Protein AF-0000000087570393 (afdb_homodimer)

Radius of gyration: 19.5 Å; Cα contacts (8 Å, |Δi|>4): 395; chains: 2; bounding box: 36×47×80 Å

Nearest PDB structures (foldseek):
  8e0h-assembly1_A  TM=8.206E-01  e=3.191E-13  Homo sapiens
  8dzt-assembly1_A  TM=8.476E-01  e=9.203E-13  Homo sapiens
  8e0b-assembly1_A  TM=8.562E-01  e=1.670E-12  Homo sapiens
  8dzt-assembly2_B  TM=8.066E-01  e=1.199E-12  Homo sapiens
  8e0h-assembly2_B  TM=8.378E-01  e=1.300E-11  Homo sapiens

Secondary structure (DSSP, 8-state):
--TTHHHHHHHHH-----SEEEEEEEEESS-GGGHHHHHHHHHHHHT-GGGTT--EEEEEE-TTSTTPPPHHHHHHHHT-SS---TTPPP-TTT-PPPEEEEE-BTTTTBSHHHHHHHHHTT--/--THHHHHHHHHH-----SEEEEEEEEESS-GGGHHHHHHHHHHHHT-GGGTT--EEEEEE-TTSTTPPPHHHHHHHHT-SS---TTPPP-TTT-PPPEEEEE-BTTTTBSHHHHHHHHHTT--

Sequence (248 aa):
FDLGGHETARRLWQDYFTTVDGVVYLVDAIDRGRFPEAKKELDALLTSDELTDVPFLVLGNKIDMPSAASEEELKYALGLLDTYGKDTKPDKNSGVRPIEVFMCSVVRRMGYKDGFLWLSQFLTFDLGGHETARRLWQDYFTTVDGVVYLVDAIDRGRFPEAKKELDALLTSDELTDVPFLVLGNKIDMPSAASEEELKYALGLLDTYGKDTKPDKNSGVRPIEVFMCSVVRRMGYKDGFLWLSQFLT

Structure (mmCIF, N/CA/C/O backbone):
data_AF-0000000087570393-model_v1
#
loop_
_entity.id
_entity.type
_entity.pdbx_description
1 polymer 'Uncharacterized protein'
#
loop_
_atom_site.group_PDB
_atom_site.id
_atom_site.type_symbol
_atom_site.label_atom_id
_atom_site.label_alt_id
_atom_site.label_comp_id
_atom_site.label_asym_id
_atom_site.label_entity_id
_atom_site.label_seq_id
_atom_site.pdbx_PDB_ins_code
_atom_site.Cartn_x
_atom_site.Cartn_y
_atom_site.Cartn_z
_atom_site.occupancy
_atom_site.B_iso_or_equiv
_atom_site.auth_seq_id
_atom_site.auth_comp_id
_atom_site.auth_asym_id
_atom_site.auth_atom_id
_atom_site.pdbx_PDB_model_num
ATOM 1 N N . PHE A 1 1 ? 7.258 -20.969 -45.469 1 32.59 1 PHE A N 1
ATOM 2 C CA . PHE A 1 1 ? 6.562 -21.203 -44.219 1 32.59 1 PHE A CA 1
ATOM 3 C C . PHE A 1 1 ? 6.777 -20.062 -43.25 1 32.59 1 PHE A C 1
ATOM 5 O O . PHE A 1 1 ? 7.898 -19.562 -43.094 1 32.59 1 PHE A O 1
ATOM 12 N N . ASP A 1 2 ? 5.719 -19.094 -43.156 1 31.61 2 ASP A N 1
ATOM 13 C CA . ASP A 1 2 ? 5.617 -17.797 -42.531 1 31.61 2 ASP A CA 1
ATOM 14 C C . ASP A 1 2 ? 5.801 -17.906 -41.031 1 31.61 2 ASP A C 1
ATOM 16 O O . ASP A 1 2 ? 4.902 -18.359 -40.312 1 31.61 2 ASP A O 1
ATOM 20 N N . LEU A 1 3 ? 7 -18.438 -40.531 1 37.59 3 LEU A N 1
ATOM 21 C CA . LEU A 1 3 ? 7.465 -18.578 -39.156 1 37.59 3 LEU A CA 1
ATOM 22 C C . LEU A 1 3 ? 7.328 -17.25 -38.406 1 37.59 3 LEU A C 1
ATOM 24 O O . LEU A 1 3 ? 7.895 -17.094 -37.312 1 37.59 3 LEU A O 1
ATOM 28 N N . GLY A 1 4 ? 7.051 -16.156 -39.094 1 39.28 4 GLY A N 1
ATOM 29 C CA . GLY A 1 4 ? 6.895 -14.859 -38.438 1 39.28 4 GLY A CA 1
ATOM 30 C C . GLY A 1 4 ? 5.863 -14.867 -37.344 1 39.28 4 GLY A C 1
ATOM 31 O O . GLY A 1 4 ? 5.637 -13.844 -36.688 1 39.28 4 GLY A O 1
ATOM 32 N N . GLY A 1 5 ? 4.816 -15.758 -37.406 1 40.28 5 GLY A N 1
ATOM 33 C CA . GLY A 1 5 ? 3.666 -15.734 -36.531 1 40.28 5 GLY A CA 1
ATOM 34 C C . GLY A 1 5 ? 4.039 -15.867 -35.062 1 40.28 5 GLY A C 1
ATOM 35 O O . GLY A 1 5 ? 3.256 -15.508 -34.188 1 40.28 5 GLY A O 1
ATOM 36 N N . HIS A 1 6 ? 4.965 -16.75 -34.75 1 44.81 6 HIS A N 1
ATOM 37 C CA . HIS A 1 6 ? 5.227 -17.172 -33.375 1 44.81 6 HIS A CA 1
ATOM 38 C C . HIS A 1 6 ? 5.773 -16 -32.562 1 44.81 6 HIS A C 1
ATOM 40 O O . HIS A 1 6 ? 5.457 -15.883 -31.359 1 44.81 6 HIS A O 1
ATOM 46 N N . GLU A 1 7 ? 6.715 -15.266 -33.125 1 42.53 7 GLU A N 1
ATOM 47 C CA . GLU A 1 7 ? 7.324 -14.203 -32.344 1 42.53 7 GLU A CA 1
ATOM 48 C C . GLU A 1 7 ? 6.277 -13.188 -31.891 1 42.53 7 GLU A C 1
ATOM 50 O O . GLU A 1 7 ? 6.441 -12.547 -30.844 1 42.53 7 GLU A O 1
ATOM 55 N N . THR A 1 8 ? 5.328 -12.922 -32.781 1 42.75 8 THR A N 1
ATOM 56 C CA . THR A 1 8 ? 4.312 -11.938 -32.406 1 42.75 8 THR A CA 1
ATOM 57 C C . THR A 1 8 ? 3.482 -12.43 -31.219 1 42.75 8 THR A C 1
ATOM 59 O O . THR A 1 8 ? 3.148 -11.648 -30.328 1 42.75 8 THR A O 1
ATOM 62 N N . ALA A 1 9 ? 3.029 -13.711 -31.234 1 44.19 9 ALA A N 1
ATOM 63 C CA . ALA A 1 9 ? 2.221 -14.266 -30.156 1 44.19 9 ALA A CA 1
ATOM 64 C C . ALA A 1 9 ? 2.977 -14.227 -28.828 1 44.19 9 ALA A C 1
ATOM 66 O O . ALA A 1 9 ? 2.371 -14.055 -27.766 1 44.19 9 ALA A O 1
ATOM 67 N N . ARG A 1 10 ? 4.211 -14.539 -28.891 1 42.19 10 ARG A N 1
ATOM 68 C CA . ARG A 1 10 ? 4.941 -14.469 -27.625 1 42.19 10 ARG A CA 1
ATOM 69 C C . ARG A 1 10 ? 4.906 -13.062 -27.047 1 42.19 10 ARG A C 1
ATOM 71 O O . ARG A 1 10 ? 4.949 -12.883 -25.828 1 42.19 10 ARG A O 1
ATOM 78 N N . ARG A 1 11 ? 5.07 -12.172 -27.938 1 40.28 11 ARG A N 1
ATOM 79 C CA . ARG A 1 11 ? 5.09 -10.781 -27.469 1 40.28 11 ARG A CA 1
ATOM 80 C C . ARG A 1 11 ? 3.764 -10.406 -26.828 1 40.28 11 ARG A C 1
ATOM 82 O O . ARG A 1 11 ? 3.715 -9.516 -25.969 1 40.28 11 ARG A O 1
ATOM 89 N N . LEU A 1 12 ? 2.678 -10.789 -27.406 1 42.16 12 LEU A N 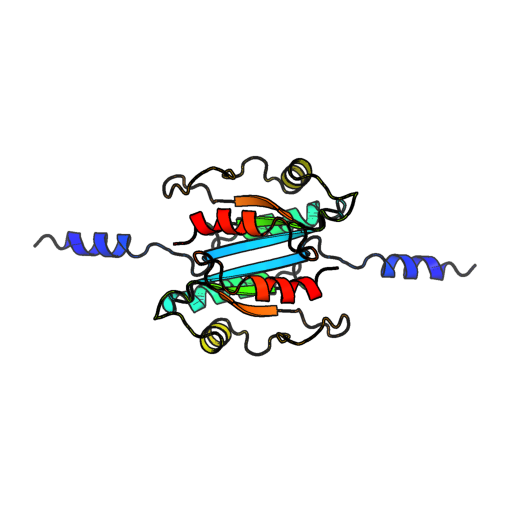1
ATOM 90 C CA . LEU A 1 12 ? 1.396 -10.484 -26.781 1 42.16 12 LEU A CA 1
ATOM 91 C C . LEU A 1 12 ? 1.388 -10.906 -25.312 1 42.16 12 LEU A C 1
ATOM 93 O O . LEU A 1 12 ? 0.8 -10.227 -24.469 1 42.16 12 LEU A O 1
ATOM 97 N N . TRP A 1 13 ? 1.649 -12.234 -25.094 1 39.56 13 TRP A N 1
ATOM 98 C CA . TRP A 1 13 ? 1.402 -12.75 -23.766 1 39.56 13 TRP A CA 1
ATOM 99 C C . TRP A 1 13 ? 2.236 -12 -22.719 1 39.56 13 TRP A C 1
ATOM 101 O O . TRP A 1 13 ? 2.172 -12.297 -21.531 1 39.56 13 TRP A O 1
ATOM 111 N N . GLN A 1 14 ? 3.408 -11.641 -23.172 1 41.97 14 GLN A N 1
ATOM 112 C CA . GLN A 1 14 ? 4.172 -11.109 -22.047 1 41.97 14 GLN A CA 1
ATOM 113 C C . GLN A 1 14 ? 3.426 -9.969 -21.359 1 41.97 14 GLN A C 1
ATOM 115 O O . GLN A 1 14 ? 3.734 -8.797 -21.594 1 41.97 14 GLN A O 1
ATOM 120 N N . ASP A 1 15 ? 2.232 -9.75 -21.641 1 46.81 15 ASP A N 1
ATOM 121 C CA . ASP A 1 15 ? 1.601 -8.773 -20.766 1 46.81 15 ASP A CA 1
ATOM 122 C C . ASP A 1 15 ? 2.295 -8.734 -19.406 1 46.81 15 ASP A C 1
ATOM 124 O O . ASP A 1 15 ? 2.352 -9.742 -18.703 1 46.81 15 ASP A O 1
ATOM 128 N N . TYR A 1 16 ? 3.385 -8.039 -19.438 1 48.41 16 TYR A N 1
ATOM 129 C CA . TYR A 1 16 ? 4.227 -7.633 -18.312 1 48.41 16 TYR A CA 1
ATOM 130 C C . TYR A 1 16 ? 3.385 -7.324 -17.078 1 48.41 16 TYR A C 1
ATOM 132 O O . TYR A 1 16 ? 2.945 -6.188 -16.891 1 48.41 16 TYR A O 1
ATOM 140 N N . PHE A 1 17 ? 2.385 -8.188 -16.844 1 53.56 17 PHE A N 1
ATOM 141 C CA . PHE A 1 17 ? 1.693 -7.973 -15.57 1 53.56 17 PHE A CA 1
ATOM 142 C C . PHE A 1 17 ? 2.662 -8.078 -14.398 1 53.56 17 PHE A C 1
ATOM 144 O O . PHE A 1 17 ? 3.516 -8.969 -14.375 1 53.56 17 PHE A O 1
ATOM 151 N N . THR A 1 18 ? 3.008 -6.836 -13.953 1 59.19 18 THR A N 1
ATOM 152 C CA . THR A 1 18 ? 3.803 -6.809 -12.727 1 59.19 18 THR A CA 1
ATOM 153 C C . THR A 1 18 ? 3.195 -7.723 -11.664 1 59.19 18 THR A C 1
ATOM 155 O O . THR A 1 18 ? 1.995 -8 -11.695 1 59.19 18 THR A O 1
ATOM 158 N N . THR A 1 19 ? 4.027 -8.531 -11.133 1 74.44 19 THR A N 1
ATOM 159 C CA . THR A 1 19 ? 3.629 -9.391 -10.023 1 74.44 19 THR A CA 1
ATOM 160 C C . THR A 1 19 ? 2.926 -8.578 -8.938 1 74.44 19 THR A C 1
ATOM 162 O O . THR A 1 19 ? 2.164 -9.133 -8.141 1 74.44 19 THR A O 1
ATOM 165 N N . VAL A 1 20 ? 3.084 -7.297 -9.008 1 87.44 20 VAL A N 1
ATOM 166 C CA . VAL A 1 20 ? 2.422 -6.398 -8.062 1 87.44 20 VAL A CA 1
ATOM 167 C C . VAL A 1 20 ? 1.196 -5.77 -8.727 1 87.44 20 VAL A C 1
ATOM 169 O O . VAL A 1 20 ? 1.316 -5.074 -9.734 1 87.44 20 VAL A O 1
ATOM 172 N N . ASP A 1 21 ? 0.081 -6.082 -8.219 1 90.69 21 ASP A N 1
ATOM 173 C CA . ASP A 1 21 ? -1.173 -5.59 -8.781 1 90.69 21 ASP A CA 1
ATOM 174 C C . ASP A 1 21 ? -1.389 -4.117 -8.438 1 90.69 21 ASP A C 1
ATOM 176 O O . ASP A 1 21 ? -2.053 -3.391 -9.18 1 90.69 21 ASP A O 1
ATOM 180 N N . GLY A 1 22 ? -0.868 -3.697 -7.34 1 94.31 22 GLY A N 1
ATOM 181 C CA . GLY A 1 22 ? -1.059 -2.33 -6.883 1 94.31 22 GLY A CA 1
ATOM 182 C C . GLY A 1 22 ? -0.321 -2.025 -5.594 1 94.31 22 GLY A C 1
ATOM 183 O O . GLY A 1 22 ? 0.079 -2.938 -4.867 1 94.31 22 GLY A O 1
ATOM 184 N N . VAL A 1 23 ? -0.103 -0.796 -5.355 1 95.75 23 VAL A N 1
ATOM 185 C CA . VAL A 1 23 ? 0.478 -0.315 -4.105 1 95.75 23 VAL A CA 1
ATOM 186 C C . VAL A 1 23 ? -0.455 0.708 -3.463 1 95.75 23 VAL A C 1
ATOM 188 O O . VAL A 1 23 ? -0.983 1.591 -4.145 1 95.75 23 VAL A O 1
ATOM 191 N N . VAL A 1 24 ? -0.709 0.506 -2.207 1 96.88 24 VAL A N 1
ATOM 192 C CA . VAL A 1 24 ? -1.47 1.478 -1.428 1 96.88 24 VAL A CA 1
ATOM 193 C C . VAL A 1 24 ? -0.548 2.174 -0.428 1 96.88 24 VAL A C 1
ATOM 195 O O . VAL A 1 24 ? 0.156 1.514 0.34 1 96.88 24 VAL A O 1
ATOM 198 N N . TYR A 1 25 ? -0.512 3.434 -0.49 1 96.56 25 TYR A N 1
ATOM 199 C CA . TYR A 1 25 ? 0.354 4.305 0.296 1 96.56 25 TYR A CA 1
ATOM 200 C C . TYR A 1 25 ? -0.456 5.117 1.299 1 96.56 25 TYR A C 1
ATOM 202 O O . TYR A 1 25 ? -1.256 5.973 0.913 1 96.56 25 TYR A O 1
ATOM 210 N N . LEU A 1 26 ? -0.299 4.832 2.58 1 96.44 26 LEU A N 1
ATOM 211 C CA . LEU A 1 26 ? -1.05 5.512 3.633 1 96.44 26 LEU A CA 1
ATOM 212 C C . LEU A 1 26 ? -0.254 6.68 4.203 1 96.44 26 LEU A C 1
ATOM 214 O O . LEU A 1 26 ? 0.84 6.488 4.734 1 96.44 26 LEU A O 1
ATOM 218 N N . VAL A 1 27 ? -0.787 7.871 4.129 1 96.38 27 VAL A N 1
ATOM 219 C CA . VAL A 1 27 ? -0.095 9.078 4.574 1 96.38 27 VAL A CA 1
ATOM 220 C C . VAL A 1 27 ? -0.863 9.719 5.727 1 96.38 27 VAL A C 1
ATOM 222 O O . VAL A 1 27 ? -2.086 9.859 5.664 1 96.38 27 VAL A O 1
ATOM 225 N N . ASP A 1 28 ? -0.125 10.109 6.734 1 94.38 28 ASP A N 1
ATOM 226 C CA . ASP A 1 28 ? -0.702 10.867 7.84 1 94.38 28 ASP A CA 1
ATOM 227 C C . ASP A 1 28 ? -1.084 12.281 7.398 1 94.38 28 ASP A C 1
ATOM 229 O O . ASP A 1 28 ? -0.213 13.117 7.164 1 94.38 28 ASP A O 1
ATOM 233 N N . ALA A 1 29 ? -2.414 12.562 7.355 1 96.31 29 ALA A N 1
ATOM 234 C CA . ALA A 1 29 ? -2.91 13.828 6.82 1 96.31 29 ALA A CA 1
ATOM 235 C C . ALA A 1 29 ? -2.812 14.938 7.859 1 96.31 29 ALA A C 1
ATOM 237 O O . ALA A 1 29 ? -3.078 16.109 7.559 1 96.31 29 ALA A O 1
ATOM 238 N N . ILE A 1 30 ? -2.396 14.664 9.039 1 94.56 30 ILE A N 1
ATOM 239 C CA . ILE A 1 30 ? -2.34 15.656 10.109 1 94.56 30 ILE A CA 1
ATOM 240 C C . ILE A 1 30 ? -0.934 16.25 10.188 1 94.56 30 ILE A C 1
ATOM 242 O O . ILE A 1 30 ? -0.763 17.406 10.57 1 94.56 30 ILE A O 1
ATOM 246 N N . ASP A 1 31 ? 0.077 15.5 9.789 1 92.19 31 ASP A N 1
ATOM 247 C CA . ASP A 1 31 ? 1.466 15.898 9.984 1 92.19 31 ASP A CA 1
ATOM 248 C C . ASP A 1 31 ? 2.014 16.609 8.742 1 92.19 31 ASP A C 1
ATOM 250 O O . ASP A 1 31 ? 2.895 16.078 8.062 1 92.19 31 ASP A O 1
ATOM 254 N N . ARG A 1 32 ? 1.604 17.844 8.57 1 94.25 32 ARG A N 1
ATOM 255 C CA . ARG A 1 32 ? 2.012 18.625 7.41 1 94.25 32 ARG A CA 1
ATOM 256 C C . ARG A 1 32 ? 3.529 18.781 7.359 1 94.25 32 ARG A C 1
ATOM 258 O O . ARG A 1 32 ? 4.113 18.859 6.277 1 94.25 32 ARG A O 1
ATOM 265 N N . GLY A 1 33 ? 4.102 18.797 8.461 1 92.81 33 GLY A N 1
ATOM 266 C CA . GLY A 1 33 ? 5.543 18.969 8.531 1 92.81 33 GLY A CA 1
ATOM 267 C C . GLY A 1 33 ? 6.312 17.828 7.891 1 92.81 33 GLY A C 1
ATOM 268 O O . GLY A 1 33 ? 7.477 17.984 7.523 1 92.81 33 GLY A O 1
ATOM 269 N N . ARG A 1 34 ? 5.637 16.734 7.656 1 90.81 34 ARG A N 1
ATOM 270 C CA . ARG A 1 34 ? 6.316 15.562 7.129 1 90.81 34 ARG A CA 1
ATOM 271 C C . ARG A 1 34 ? 5.871 15.258 5.703 1 90.81 34 ARG A C 1
ATOM 273 O O . ARG A 1 34 ? 6.34 14.297 5.09 1 90.81 34 ARG A O 1
ATOM 280 N N . PHE A 1 35 ? 5.074 16.078 5.121 1 94.75 35 PHE A N 1
ATOM 281 C CA . PHE A 1 35 ? 4.613 15.859 3.752 1 94.75 35 PHE A CA 1
ATOM 282 C C . PHE A 1 35 ? 5.789 15.828 2.783 1 94.75 35 PHE A C 1
ATOM 284 O O . PHE A 1 35 ? 5.828 15 1.872 1 94.75 35 PHE A O 1
ATOM 291 N N . PRO A 1 36 ? 6.793 16.656 3.004 1 94.19 36 PRO A N 1
ATOM 292 C CA . PRO A 1 36 ? 7.938 16.594 2.09 1 94.19 36 PRO A CA 1
ATOM 293 C C . PRO A 1 36 ? 8.648 15.242 2.127 1 94.19 36 PRO A C 1
ATOM 295 O O . PRO A 1 36 ? 9.07 14.734 1.085 1 94.19 36 PRO A O 1
ATOM 298 N N . GLU A 1 37 ? 8.742 14.68 3.287 1 90.12 37 GLU A N 1
ATOM 299 C CA . GLU A 1 37 ? 9.344 13.359 3.412 1 90.12 37 GLU A CA 1
ATOM 300 C C . GLU A 1 37 ? 8.484 12.289 2.734 1 90.12 37 GLU A C 1
ATOM 302 O O . GLU A 1 37 ? 9.008 11.414 2.037 1 90.12 37 GLU A O 1
ATOM 307 N N . ALA A 1 38 ? 7.207 12.367 3.002 1 92.94 38 ALA A N 1
ATOM 308 C CA . ALA A 1 38 ? 6.285 11.438 2.357 1 92.94 38 ALA A CA 1
ATOM 309 C C . ALA A 1 38 ? 6.383 11.531 0.837 1 92.94 38 ALA A C 1
ATOM 311 O O . ALA A 1 38 ? 6.391 10.508 0.144 1 92.94 38 ALA A O 1
ATOM 312 N N . LYS A 1 39 ? 6.473 12.695 0.346 1 95 39 LYS A N 1
ATOM 313 C CA . LYS A 1 39 ? 6.602 12.914 -1.092 1 95 39 LYS A CA 1
ATOM 314 C C . LYS A 1 39 ? 7.887 12.297 -1.631 1 95 39 LYS A C 1
ATOM 316 O O . LYS A 1 39 ? 7.883 11.664 -2.688 1 95 39 LYS A O 1
ATOM 321 N N . LYS A 1 40 ? 8.922 12.57 -0.948 1 91.56 40 LYS A N 1
ATOM 322 C CA . LYS A 1 40 ? 10.211 12.023 -1.363 1 91.56 40 LYS A CA 1
ATOM 323 C C . LYS A 1 40 ? 10.148 10.508 -1.486 1 91.56 40 LYS A C 1
ATOM 325 O O . LYS A 1 40 ? 10.617 9.938 -2.477 1 91.56 40 LYS A O 1
ATOM 330 N N . GLU A 1 41 ? 9.523 9.898 -0.53 1 88.62 41 GLU A N 1
ATOM 331 C CA . GLU A 1 41 ? 9.398 8.445 -0.534 1 88.62 41 GLU A CA 1
ATOM 332 C C . GLU A 1 41 ? 8.492 7.969 -1.664 1 88.62 41 GLU A C 1
ATOM 334 O O . GLU A 1 41 ? 8.797 6.984 -2.34 1 88.62 41 GLU A O 1
ATOM 339 N N . LEU A 1 42 ? 7.449 8.633 -1.781 1 92.81 42 LEU A N 1
ATOM 340 C CA . LEU A 1 42 ? 6.527 8.297 -2.861 1 92.81 42 LEU A CA 1
ATOM 341 C C . LEU A 1 42 ? 7.203 8.453 -4.219 1 92.81 42 LEU A C 1
ATOM 343 O O . LEU A 1 42 ? 7.082 7.574 -5.078 1 92.81 42 LEU A O 1
ATOM 347 N N . ASP A 1 43 ? 7.973 9.516 -4.402 1 92.5 43 ASP A N 1
ATOM 348 C CA . ASP A 1 43 ? 8.703 9.742 -5.645 1 92.5 43 ASP A CA 1
ATOM 349 C C . ASP A 1 43 ? 9.664 8.594 -5.934 1 92.5 43 ASP A C 1
ATOM 351 O O . ASP A 1 43 ? 9.812 8.164 -7.082 1 92.5 43 ASP A O 1
ATOM 355 N N . ALA A 1 44 ? 10.258 8.172 -4.898 1 87.88 44 ALA A N 1
ATOM 356 C CA . ALA A 1 44 ? 11.188 7.062 -5.062 1 87.88 44 ALA A CA 1
ATOM 357 C C . ALA A 1 44 ? 10.469 5.809 -5.547 1 87.88 44 ALA A C 1
ATOM 359 O O . ALA A 1 44 ? 10.977 5.082 -6.406 1 87.88 44 ALA A O 1
ATOM 360 N N . LEU A 1 45 ? 9.266 5.598 -5.047 1 88.62 45 LEU A N 1
ATOM 361 C CA . LEU A 1 45 ? 8.477 4.441 -5.457 1 88.62 45 LEU A CA 1
ATOM 362 C C . LEU A 1 45 ? 7.984 4.594 -6.891 1 88.62 45 LEU A C 1
ATOM 364 O O . LEU A 1 45 ? 8.023 3.641 -7.672 1 88.62 45 LEU A O 1
ATOM 368 N N . LEU A 1 46 ? 7.625 5.734 -7.238 1 89.38 46 LEU A N 1
ATOM 369 C CA . 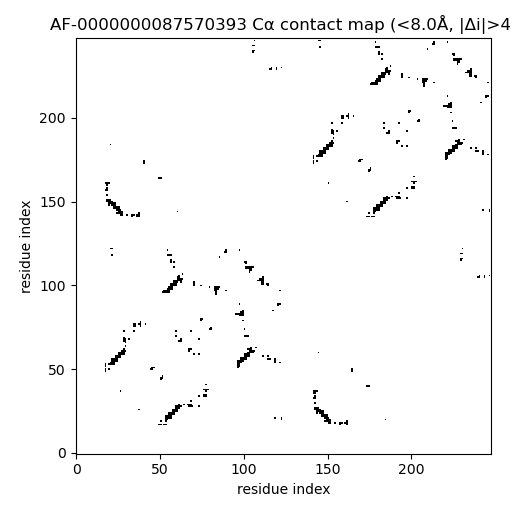LEU A 1 46 ? 7.035 6 -8.547 1 89.38 46 LEU A CA 1
ATOM 370 C C . LEU A 1 46 ? 8.102 5.965 -9.641 1 89.38 46 LEU A C 1
ATOM 372 O O . LEU A 1 46 ? 7.781 5.766 -10.812 1 89.38 46 LEU A O 1
ATOM 376 N N . THR A 1 47 ? 9.273 6.152 -9.289 1 88.5 47 THR A N 1
ATOM 377 C CA . THR A 1 47 ? 10.344 6.18 -10.281 1 88.5 47 THR A CA 1
ATOM 378 C C . THR A 1 47 ? 11.023 4.816 -10.391 1 88.5 47 THR A C 1
ATOM 380 O O . THR A 1 47 ? 11.922 4.625 -11.211 1 88.5 47 THR A O 1
ATOM 383 N N . SER A 1 48 ? 10.586 3.951 -9.562 1 83.12 48 SER A N 1
ATOM 384 C CA . SER A 1 48 ? 11.133 2.602 -9.633 1 83.12 48 SER A CA 1
ATOM 385 C C . SER A 1 48 ? 10.734 1.906 -10.93 1 83.12 48 SER A C 1
ATOM 387 O O . SER A 1 48 ? 9.547 1.846 -11.266 1 83.12 48 SER A O 1
ATOM 389 N N . ASP A 1 49 ? 11.68 1.271 -11.641 1 79.75 49 ASP A N 1
ATOM 390 C CA . ASP A 1 49 ? 11.422 0.524 -12.867 1 79.75 49 ASP A CA 1
ATOM 391 C C . ASP A 1 49 ? 10.547 -0.699 -12.594 1 79.75 49 ASP A C 1
ATOM 393 O O . ASP A 1 49 ? 9.727 -1.076 -13.43 1 79.75 49 ASP A O 1
ATOM 397 N N . GLU A 1 50 ? 10.672 -1.183 -11.438 1 78.62 50 GLU A N 1
ATOM 398 C CA . GLU A 1 50 ? 9.977 -2.416 -11.078 1 78.62 50 GLU A CA 1
ATOM 399 C C . GLU A 1 50 ? 8.484 -2.172 -10.875 1 78.62 50 GLU A C 1
ATOM 401 O O . GLU A 1 50 ? 7.68 -3.098 -10.984 1 78.62 50 GLU A O 1
ATOM 406 N N . LEU A 1 51 ? 8.164 -0.806 -10.711 1 85.44 51 LEU A N 1
ATOM 407 C CA . LEU A 1 51 ? 6.77 -0.49 -10.414 1 85.44 51 LEU A CA 1
ATOM 408 C C . LEU A 1 51 ? 6.168 0.388 -11.508 1 85.44 51 LEU A C 1
ATOM 410 O O . LEU A 1 51 ? 5.117 1.001 -11.312 1 85.44 51 LEU A O 1
ATOM 414 N N . THR A 1 52 ? 6.754 0.586 -12.602 1 81.31 52 THR A N 1
ATOM 415 C CA . THR A 1 52 ? 6.449 1.557 -13.648 1 81.31 52 THR A CA 1
ATOM 416 C C . THR A 1 52 ? 4.98 1.472 -14.047 1 81.31 52 THR A C 1
ATOM 418 O O . THR A 1 52 ? 4.312 2.496 -14.211 1 81.31 52 THR A O 1
AT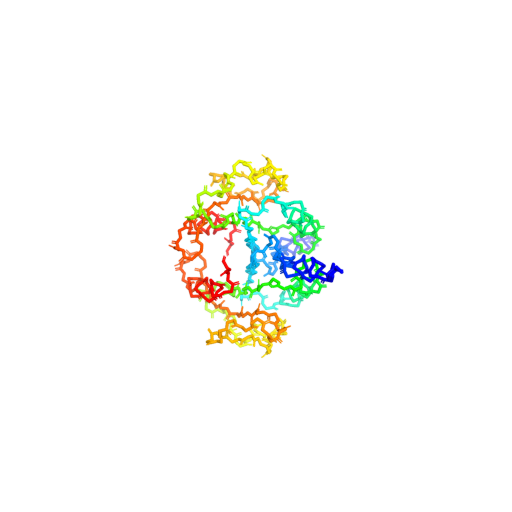OM 421 N N . ASP A 1 53 ? 4.336 0.328 -14.078 1 82.19 53 ASP A N 1
ATOM 422 C CA . ASP A 1 53 ? 2.959 0.234 -14.562 1 82.19 53 ASP A CA 1
ATOM 423 C C . ASP A 1 53 ? 2.018 -0.23 -13.453 1 82.19 53 ASP A C 1
ATOM 425 O O . ASP A 1 53 ? 0.843 -0.505 -13.703 1 82.19 53 ASP A O 1
ATOM 429 N N . VAL A 1 54 ? 2.475 -0.129 -12.336 1 89.62 54 VAL A N 1
ATOM 430 C CA . VAL A 1 54 ? 1.678 -0.565 -11.195 1 89.62 54 VAL A CA 1
ATOM 431 C C . VAL A 1 54 ? 0.827 0.595 -10.68 1 89.62 54 VAL A C 1
ATOM 433 O O . VAL A 1 54 ? 1.337 1.693 -10.453 1 89.62 54 VAL A O 1
ATOM 436 N N . PRO A 1 55 ? -0.469 0.431 -10.609 1 93.38 55 PRO A N 1
ATOM 437 C CA . PRO A 1 55 ? -1.311 1.5 -10.062 1 93.38 55 PRO A CA 1
ATOM 438 C C . PRO A 1 55 ? -1.002 1.805 -8.602 1 93.38 55 PRO A C 1
ATOM 440 O O . PRO A 1 55 ? -0.664 0.898 -7.832 1 93.38 55 PRO A O 1
ATOM 443 N N . PHE A 1 56 ? -1.163 3.078 -8.234 1 96 56 PHE A N 1
ATOM 444 C CA . PHE A 1 56 ? -0.964 3.543 -6.863 1 96 56 PHE A CA 1
ATOM 445 C C . PHE A 1 56 ? -2.244 4.156 -6.305 1 96 56 PHE A C 1
ATOM 447 O O . PHE A 1 56 ? -2.893 4.965 -6.973 1 96 56 PHE A O 1
ATOM 454 N N . LEU A 1 57 ? -2.6 3.703 -5.188 1 97.12 57 LEU A N 1
ATOM 455 C CA . LEU A 1 57 ? -3.629 4.348 -4.379 1 97.12 57 LEU A CA 1
ATOM 456 C C . LEU A 1 57 ? -3.018 5.031 -3.16 1 97.12 57 LEU A C 1
ATOM 458 O O . LEU A 1 57 ? -2.346 4.383 -2.355 1 97.12 57 LEU A O 1
ATOM 462 N N . VAL A 1 58 ? -3.209 6.309 -3.061 1 97.88 58 VAL A N 1
ATOM 463 C CA . VAL A 1 58 ? -2.771 7.051 -1.881 1 97.88 58 VAL A CA 1
ATOM 464 C C . VAL A 1 58 ? -3.963 7.301 -0.957 1 97.88 58 VAL A C 1
ATOM 466 O O . VAL A 1 58 ? -4.992 7.824 -1.388 1 97.88 58 VAL A O 1
ATOM 469 N N . LEU A 1 59 ? -3.826 6.859 0.231 1 97.56 59 LEU A N 1
ATOM 470 C CA . LEU A 1 59 ? -4.848 7.102 1.246 1 97.56 59 LEU A CA 1
ATOM 471 C C . LEU A 1 59 ? -4.383 8.164 2.238 1 97.56 59 LEU A C 1
ATOM 473 O O . LEU A 1 59 ? -3.428 7.945 2.986 1 97.56 59 LEU A O 1
ATOM 477 N N . GLY A 1 60 ? -4.961 9.352 2.178 1 97.81 60 GLY A N 1
ATOM 478 C CA . GLY A 1 60 ? -4.793 10.312 3.254 1 97.81 60 GLY A CA 1
ATOM 479 C C . GLY A 1 60 ? -5.539 9.93 4.52 1 97.81 60 GLY A C 1
ATOM 480 O O . GLY A 1 60 ? -6.762 10.07 4.59 1 97.81 60 GLY A O 1
ATOM 481 N N . ASN A 1 61 ? -4.84 9.57 5.512 1 96.56 61 ASN A N 1
ATOM 482 C CA . ASN A 1 61 ? -5.402 8.938 6.699 1 96.56 61 ASN A CA 1
ATOM 483 C C . ASN A 1 61 ? -5.617 9.938 7.824 1 96.56 61 ASN A C 1
ATOM 485 O O . ASN A 1 61 ? -5.066 11.039 7.793 1 96.56 61 ASN A O 1
ATOM 489 N N . LYS A 1 62 ? -6.539 9.648 8.781 1 96.19 62 LYS A N 1
ATOM 490 C CA . LYS A 1 62 ? -6.801 10.344 10.039 1 96.19 62 LYS A CA 1
ATOM 491 C C . LYS A 1 62 ? -7.754 11.516 9.82 1 96.19 62 LYS A C 1
ATOM 493 O O . LYS A 1 62 ? -7.633 12.555 10.484 1 96.19 62 LYS A O 1
ATOM 498 N N . ILE A 1 63 ? -8.68 11.344 8.859 1 96.62 63 ILE A N 1
ATOM 499 C CA . ILE A 1 63 ? -9.648 12.398 8.609 1 96.62 63 ILE A CA 1
ATOM 500 C C . ILE A 1 63 ? -10.617 12.508 9.789 1 96.62 63 ILE A C 1
ATOM 502 O O . ILE A 1 63 ? -11.422 13.438 9.852 1 96.62 63 ILE A O 1
ATOM 506 N N . ASP A 1 64 ? -10.617 11.57 10.664 1 95.75 64 ASP A N 1
ATOM 507 C CA . ASP A 1 64 ? -11.422 11.648 11.883 1 95.75 64 ASP A CA 1
ATOM 508 C C . ASP A 1 64 ? -10.891 12.719 12.828 1 95.75 64 ASP A C 1
ATOM 510 O O . ASP A 1 64 ? -11.562 13.109 13.781 1 95.75 64 ASP A O 1
ATOM 514 N N . MET A 1 65 ? -9.664 13.234 12.523 1 94.69 65 MET A N 1
ATOM 515 C CA . MET A 1 65 ? -9.047 14.305 13.305 1 94.69 65 MET A CA 1
ATOM 516 C C . MET A 1 65 ? -9.32 15.664 12.688 1 94.69 65 MET A C 1
ATOM 518 O O . MET A 1 65 ? -9.258 15.82 11.461 1 94.69 65 MET A O 1
ATOM 522 N N . PRO A 1 66 ? -9.656 16.719 13.406 1 94.56 66 PRO A N 1
ATOM 523 C CA . PRO A 1 66 ? -10.109 18.016 12.906 1 94.56 66 PRO A CA 1
ATOM 524 C C . PRO A 1 66 ? -9.047 18.719 12.062 1 94.56 66 PRO A C 1
ATOM 526 O O . PRO A 1 66 ? -9.383 19.453 11.133 1 94.56 66 PRO A O 1
ATOM 529 N N . SER A 1 67 ? -7.766 18.5 12.258 1 96.06 67 SER A N 1
ATOM 530 C CA . SER A 1 67 ? -6.742 19.281 11.57 1 96.06 67 SER A CA 1
ATOM 531 C C . SER A 1 67 ? -6.195 18.531 10.359 1 96.06 67 SER A C 1
ATOM 533 O O . SER A 1 67 ? -5.188 18.922 9.773 1 96.06 67 SER A O 1
ATOM 535 N N . ALA A 1 68 ? -6.934 17.547 9.977 1 96.94 68 ALA A N 1
ATOM 536 C CA . ALA A 1 68 ? -6.461 16.781 8.836 1 96.94 68 ALA A CA 1
ATOM 537 C C . ALA A 1 68 ? -6.461 17.609 7.566 1 96.94 68 ALA A C 1
ATOM 539 O O . ALA A 1 68 ? -7.387 18.391 7.324 1 96.94 68 ALA A O 1
ATOM 540 N N . ALA A 1 69 ? -5.398 17.5 6.766 1 97.69 69 ALA A N 1
ATOM 541 C CA . ALA A 1 69 ? -5.324 18.156 5.465 1 97.69 69 ALA A CA 1
ATOM 542 C C . ALA A 1 69 ? -6.465 17.719 4.555 1 97.69 69 ALA A C 1
ATOM 544 O O . ALA A 1 69 ? -6.945 16.578 4.656 1 97.69 69 ALA A O 1
ATOM 545 N N . SER A 1 70 ? -6.914 18.641 3.74 1 97.56 70 SER A N 1
ATOM 546 C CA . SER A 1 70 ? -7.863 18.281 2.689 1 97.56 70 SER A CA 1
ATOM 547 C C . SER A 1 70 ? -7.195 17.438 1.606 1 97.56 70 SER A C 1
ATOM 549 O O . SER A 1 70 ? -5.965 17.359 1.544 1 97.56 70 SER A O 1
ATOM 551 N N . GLU A 1 71 ? -8.039 16.797 0.854 1 97.56 71 GLU A N 1
ATOM 552 C CA . GLU A 1 71 ? -7.535 16.031 -0.289 1 97.56 71 GLU A CA 1
ATOM 553 C C . GLU A 1 71 ? -6.691 16.922 -1.201 1 97.56 71 GLU A C 1
ATOM 555 O O . GLU A 1 71 ? -5.605 16.531 -1.632 1 97.56 71 GLU A O 1
ATOM 560 N N . GLU A 1 72 ? -7.184 18.125 -1.519 1 97.19 72 GLU A N 1
ATOM 561 C CA . GLU A 1 72 ? -6.477 19.047 -2.395 1 97.19 72 GLU A CA 1
ATOM 562 C C . GLU A 1 72 ? -5.121 19.438 -1.812 1 97.19 72 GLU A C 1
ATOM 564 O O . GLU A 1 72 ? -4.117 19.453 -2.525 1 97.19 72 GLU A O 1
ATOM 569 N N . GLU A 1 73 ? -5.105 19.734 -0.554 1 97.75 73 GLU A N 1
ATOM 570 C CA . GLU A 1 73 ? -3.861 20.094 0.125 1 97.75 73 GLU A CA 1
ATOM 571 C C . GLU A 1 73 ? -2.857 18.953 0.071 1 97.75 73 GLU A C 1
ATOM 573 O O . GLU A 1 73 ? -1.676 19.172 -0.21 1 97.75 73 GLU A O 1
ATOM 578 N N . LEU A 1 74 ? -3.311 17.75 0.361 1 97.56 74 LEU A N 1
ATOM 579 C CA . LEU A 1 74 ? -2.434 16.578 0.35 1 97.56 74 LEU A CA 1
ATOM 580 C C . LEU A 1 74 ? -1.903 16.312 -1.055 1 97.56 74 LEU A C 1
ATOM 582 O O . LEU A 1 74 ? -0.714 16.047 -1.232 1 97.56 74 LEU A O 1
ATOM 586 N N . LYS A 1 75 ? -2.764 16.422 -2.096 1 97.62 75 LYS A N 1
ATOM 587 C CA . LYS A 1 75 ? -2.342 16.25 -3.482 1 97.62 75 LYS A CA 1
ATOM 588 C C . LYS A 1 75 ? -1.238 17.234 -3.848 1 97.62 75 LYS A C 1
ATOM 590 O O . LYS A 1 75 ? -0.242 16.859 -4.469 1 97.62 75 LYS A O 1
ATOM 595 N N . TYR A 1 76 ? -1.411 18.422 -3.451 1 97.56 76 TYR A N 1
ATOM 596 C CA . TYR A 1 76 ? -0.414 19.438 -3.721 1 97.56 76 TYR A CA 1
ATOM 597 C C . TYR A 1 76 ? 0.906 19.125 -3.029 1 97.56 76 TYR A C 1
ATOM 599 O O . TYR A 1 76 ? 1.969 19.172 -3.652 1 97.56 76 TYR A O 1
ATOM 607 N N . ALA A 1 77 ? 0.809 18.781 -1.756 1 96.88 77 ALA A N 1
ATOM 608 C CA . ALA A 1 77 ? 2 18.5 -0.955 1 96.88 77 ALA A CA 1
ATOM 609 C C . ALA A 1 77 ? 2.785 17.328 -1.521 1 96.88 77 ALA A C 1
ATOM 611 O O . ALA A 1 77 ? 4.016 17.297 -1.45 1 96.88 77 ALA A O 1
ATOM 612 N N . LEU A 1 78 ? 2.062 16.375 -2.117 1 96.56 78 LEU A N 1
ATOM 613 C CA . LEU A 1 78 ? 2.711 15.164 -2.613 1 96.56 78 LEU A CA 1
ATOM 614 C C . LEU A 1 78 ? 3.059 15.305 -4.09 1 96.56 78 LEU A C 1
ATOM 616 O O . LEU A 1 78 ? 3.646 14.391 -4.684 1 96.56 78 LEU A O 1
ATOM 620 N N . GLY A 1 79 ? 2.633 16.422 -4.727 1 96 79 GLY A N 1
ATOM 621 C CA . GLY A 1 79 ? 2.912 16.641 -6.141 1 96 79 GLY A CA 1
ATOM 622 C C . GLY A 1 79 ? 2.012 15.82 -7.051 1 96 79 GLY A C 1
ATOM 623 O O . GLY A 1 79 ? 2.422 15.43 -8.141 1 96 79 GLY A O 1
ATOM 624 N N . LEU A 1 80 ? 0.808 15.508 -6.594 1 95.75 80 LEU A N 1
ATOM 625 C CA . LEU A 1 80 ? -0.131 14.672 -7.336 1 95.75 80 LEU A CA 1
ATOM 626 C C . LEU A 1 80 ? -1.259 15.516 -7.922 1 95.75 80 LEU A C 1
ATOM 628 O O . LEU A 1 80 ? -2.436 15.172 -7.781 1 95.75 80 LEU A O 1
ATOM 632 N N . LEU A 1 81 ? -0.919 16.531 -8.594 1 89.75 81 LEU A N 1
ATOM 633 C CA . LEU A 1 81 ? -1.908 17.453 -9.141 1 89.75 81 LEU A CA 1
ATOM 634 C C . LEU A 1 81 ? -2.504 16.906 -10.438 1 89.75 81 LEU A C 1
ATOM 636 O O . LEU A 1 81 ? -3.648 17.219 -10.773 1 89.75 81 LEU A O 1
ATOM 640 N N . ASP A 1 82 ? -1.814 16.016 -11.133 1 88.62 82 ASP A N 1
ATOM 641 C CA . ASP A 1 82 ? -2.273 15.43 -12.383 1 88.62 82 ASP A CA 1
ATOM 642 C C . ASP A 1 82 ? -2.449 13.922 -12.25 1 88.62 82 ASP A C 1
ATOM 644 O O . ASP A 1 82 ? -1.768 13.148 -12.93 1 88.62 82 ASP A O 1
ATOM 648 N N . THR A 1 83 ? -3.455 13.547 -11.445 1 89.75 83 THR A N 1
ATOM 649 C CA . THR A 1 83 ? -3.705 12.133 -11.211 1 89.75 83 THR A CA 1
ATOM 650 C C . THR A 1 83 ? -4.641 11.562 -12.273 1 89.75 83 THR A C 1
ATOM 652 O O . THR A 1 83 ? -5.109 12.289 -13.148 1 89.75 83 THR A O 1
ATOM 655 N N . TYR A 1 84 ? -4.887 10.336 -12.328 1 86.5 84 TYR A N 1
ATOM 656 C CA . TYR A 1 84 ? -5.668 9.602 -13.32 1 86.5 84 TYR A CA 1
ATOM 657 C C . TYR A 1 84 ? -7.129 10.039 -13.297 1 86.5 84 TYR A C 1
ATOM 659 O O . TYR A 1 84 ? -7.762 10.156 -14.344 1 86.5 84 TYR A O 1
ATOM 667 N N . GLY A 1 85 ? -7.617 10.32 -12.133 1 88.31 85 GLY A N 1
ATOM 668 C CA . GLY A 1 85 ? -9.023 10.641 -11.945 1 88.31 85 GLY A CA 1
ATOM 669 C C . GLY A 1 85 ? -9.805 9.531 -11.266 1 88.31 85 GLY A C 1
ATOM 670 O O . GLY A 1 85 ? -9.609 8.352 -11.57 1 88.31 85 GLY A O 1
ATOM 671 N N . LYS A 1 86 ? -10.664 9.93 -10.492 1 91.25 86 LYS A N 1
ATOM 672 C CA . LYS A 1 86 ? -11.438 8.984 -9.695 1 91.25 86 LYS A CA 1
ATOM 673 C C . LYS A 1 86 ? -12.523 8.32 -10.539 1 91.25 86 LYS A C 1
ATOM 675 O O . LYS A 1 86 ? -12.922 7.188 -10.266 1 91.25 86 LYS A O 1
ATOM 680 N N . ASP A 1 87 ? -12.828 9.039 -11.57 1 87.06 87 ASP A N 1
ATOM 681 C CA . ASP A 1 87 ? -13.945 8.555 -12.383 1 87.06 87 ASP A CA 1
ATOM 682 C C . ASP A 1 87 ? -13.453 8.031 -13.727 1 87.06 87 ASP A C 1
ATOM 684 O O . ASP A 1 87 ? -14.258 7.641 -14.578 1 87.06 87 ASP A O 1
ATOM 688 N N . THR A 1 88 ? -12.094 8.031 -13.828 1 81.19 88 THR A N 1
ATOM 689 C CA . THR A 1 88 ? -11.539 7.617 -15.109 1 81.19 88 THR A CA 1
ATOM 690 C C . THR A 1 88 ? -11.336 6.105 -15.148 1 81.19 88 THR A C 1
ATOM 692 O O . THR A 1 88 ? -10.82 5.52 -14.195 1 81.19 88 THR A O 1
ATOM 695 N N . LYS A 1 89 ? -11.758 5.512 -16.219 1 77.88 89 LYS A N 1
ATOM 696 C CA . LYS A 1 89 ? -11.57 4.074 -16.406 1 77.88 89 LYS A CA 1
ATOM 697 C C . LYS A 1 89 ? -10.195 3.77 -16.984 1 77.88 89 LYS A C 1
ATOM 699 O O . LYS A 1 89 ? -9.609 4.605 -17.688 1 77.88 89 LYS A O 1
ATOM 704 N N . PRO A 1 90 ? -9.711 2.547 -16.562 1 75.19 90 PRO A N 1
ATOM 705 C CA . PRO A 1 90 ? -8.406 2.164 -17.109 1 75.19 90 PRO A CA 1
ATOM 706 C C . PRO A 1 90 ? -8.367 2.229 -18.641 1 75.19 90 PRO A C 1
ATOM 708 O O . PRO A 1 90 ? -9.359 1.888 -19.297 1 75.19 90 PRO A O 1
ATOM 711 N N . ASP A 1 91 ? -7.391 2.939 -19.047 1 71.19 91 ASP A N 1
ATOM 712 C CA . ASP A 1 91 ? -7.074 2.918 -20.484 1 71.19 91 ASP A CA 1
ATOM 713 C C . ASP A 1 91 ? -5.676 2.346 -20.719 1 71.19 91 ASP A C 1
ATOM 715 O O . ASP A 1 91 ? -4.676 2.977 -20.375 1 71.19 91 ASP A O 1
ATOM 719 N N . LYS A 1 92 ? -5.734 1.169 -21.047 1 64.81 92 LYS A N 1
ATOM 720 C CA . LYS A 1 92 ? -4.477 0.452 -21.25 1 64.81 92 LYS A CA 1
ATOM 721 C C . LYS A 1 92 ? -3.549 1.214 -22.188 1 64.81 92 LYS A C 1
ATOM 723 O O . LYS A 1 92 ? -2.324 1.094 -22.094 1 64.81 92 LYS A O 1
ATOM 728 N N . ASN A 1 93 ? -4.199 2.059 -22.906 1 66.88 93 ASN A N 1
ATOM 729 C CA . ASN A 1 93 ? -3.418 2.744 -23.938 1 66.88 93 ASN A CA 1
ATOM 730 C C . ASN A 1 93 ? -2.945 4.113 -23.453 1 66.88 93 ASN A C 1
ATOM 732 O O . ASN A 1 93 ? -2.219 4.809 -24.172 1 66.88 93 ASN A O 1
ATOM 736 N N . SER A 1 94 ? -3.262 4.531 -22.375 1 64.69 94 SER A N 1
ATOM 737 C CA . SER A 1 94 ? -2.945 5.891 -21.953 1 64.69 94 SER A CA 1
ATOM 738 C C . SER A 1 94 ? -1.482 6.012 -21.531 1 64.69 94 SER A C 1
ATOM 740 O O . SER A 1 94 ? -0.885 7.086 -21.656 1 64.69 94 SER A O 1
ATOM 742 N N . GLY A 1 95 ? -0.854 4.977 -21.297 1 74.44 95 GLY A N 1
ATOM 743 C CA . GLY A 1 95 ? 0.52 5.02 -20.812 1 74.44 95 GLY A CA 1
ATOM 744 C C . GLY A 1 95 ? 0.671 5.738 -19.484 1 74.44 95 GLY A C 1
ATOM 745 O O . GLY A 1 95 ? 1.786 5.914 -19 1 74.44 95 GLY A O 1
ATOM 746 N N . VAL A 1 96 ? -0.374 6.348 -19.031 1 80.12 96 VAL A N 1
ATOM 747 C CA . VAL A 1 96 ? -0.335 7.062 -17.766 1 80.12 96 VAL A CA 1
ATOM 748 C C . VAL A 1 96 ? -0.569 6.086 -16.609 1 80.12 96 VAL A C 1
ATOM 750 O O . VAL A 1 96 ? -1.514 5.293 -16.641 1 80.12 96 VAL A O 1
ATOM 753 N N . ARG A 1 97 ? 0.345 6.113 -15.719 1 88.75 97 ARG A N 1
ATOM 754 C CA . ARG A 1 97 ? 0.189 5.262 -14.547 1 88.75 97 ARG A CA 1
ATOM 755 C C . ARG A 1 97 ? -1.008 5.695 -13.703 1 88.75 97 ARG A C 1
ATOM 757 O O . ARG A 1 97 ? -1.138 6.871 -13.359 1 88.75 97 ARG A O 1
ATOM 764 N N . PRO A 1 98 ? -1.859 4.805 -13.43 1 92.75 98 PRO A N 1
ATOM 765 C CA . PRO A 1 98 ? -2.975 5.16 -12.555 1 92.75 98 PRO A CA 1
ATOM 766 C C . PRO A 1 98 ? -2.527 5.469 -11.125 1 92.75 98 PRO A C 1
ATOM 768 O O . PRO A 1 98 ? -1.867 4.645 -10.492 1 92.75 98 PRO A O 1
ATOM 771 N N . ILE A 1 99 ? -2.85 6.602 -10.68 1 96 99 ILE A N 1
ATOM 772 C CA . ILE A 1 99 ? -2.602 7.012 -9.305 1 96 99 ILE A CA 1
ATOM 773 C C . ILE A 1 99 ? -3.67 8.008 -8.859 1 96 99 ILE A C 1
ATOM 775 O O . ILE A 1 99 ? -4.051 8.898 -9.625 1 96 99 ILE A O 1
ATOM 779 N N . GLU A 1 100 ? -4.223 7.844 -7.699 1 97.12 100 GLU A N 1
ATOM 780 C CA . GLU A 1 100 ? -5.234 8.75 -7.168 1 97.12 100 GLU A CA 1
ATOM 781 C C . GLU A 1 100 ? -5.176 8.805 -5.645 1 97.12 100 GLU A C 1
ATOM 783 O O . GLU A 1 100 ? -4.625 7.91 -5.004 1 97.12 100 GLU A O 1
ATOM 788 N N . VAL A 1 101 ? -5.738 9.867 -5.125 1 98 101 VAL A N 1
ATOM 789 C CA . VAL A 1 101 ? -5.758 10.117 -3.686 1 98 101 VAL A CA 1
ATOM 790 C C . VAL A 1 101 ? -7.188 10 -3.16 1 98 101 VAL A C 1
ATOM 792 O O . VAL A 1 101 ? -8.109 10.602 -3.715 1 98 101 VAL A O 1
ATOM 795 N N . PHE A 1 102 ? -7.391 9.219 -2.125 1 97.94 102 PHE A N 1
ATOM 796 C CA . PHE A 1 102 ? -8.625 9.133 -1.352 1 97.94 102 PHE A CA 1
ATOM 797 C C . PHE A 1 102 ? -8.359 9.414 0.123 1 97.94 102 PHE A C 1
ATOM 799 O O . PHE A 1 102 ? -7.305 9.047 0.65 1 97.94 102 PHE A O 1
ATOM 806 N N . MET A 1 103 ? -9.258 10.094 0.704 1 98.44 103 MET A N 1
ATOM 807 C CA . MET A 1 103 ? -9.133 10.383 2.131 1 98.44 103 MET A CA 1
ATOM 808 C C . MET A 1 103 ? -9.883 9.344 2.959 1 98.44 103 MET A C 1
ATOM 810 O O . MET A 1 103 ? -10.945 8.867 2.559 1 98.44 103 MET A O 1
ATOM 814 N N . CYS A 1 104 ? -9.312 9.031 4.113 1 97.62 104 CYS A N 1
ATOM 815 C CA . CYS A 1 104 ? -9.938 7.961 4.883 1 97.62 104 CYS A CA 1
ATOM 816 C C . CYS A 1 104 ? -9.547 8.055 6.355 1 97.62 104 CYS A C 1
ATOM 818 O O . CYS A 1 104 ? -8.75 8.906 6.738 1 97.62 104 CYS A O 1
ATOM 820 N N . SER A 1 105 ? -10.227 7.309 7.195 1 96.38 105 SER A N 1
ATOM 821 C CA . SER A 1 105 ? -9.852 6.926 8.555 1 96.38 105 SER A CA 1
ATOM 822 C C . SER A 1 105 ? -9.812 5.41 8.711 1 96.38 105 SER A C 1
ATOM 824 O O . SER A 1 105 ? -10.859 4.758 8.742 1 96.38 105 SER A O 1
ATOM 826 N N . VAL A 1 106 ? -8.617 4.926 8.797 1 94.19 106 VAL A N 1
ATOM 827 C CA . VAL A 1 106 ? -8.461 3.482 8.922 1 94.19 106 VAL A CA 1
ATOM 828 C C . VAL A 1 106 ? -9.062 3.018 10.25 1 94.19 106 VAL A C 1
ATOM 830 O O . VAL A 1 106 ? -9.773 2.012 10.305 1 94.19 106 VAL A O 1
ATOM 833 N N . VAL A 1 107 ? -8.82 3.805 11.297 1 91.75 107 VAL A N 1
ATOM 834 C CA . VAL A 1 107 ? -9.266 3.412 12.633 1 91.75 107 VAL A CA 1
ATOM 835 C C . VAL A 1 107 ? -10.797 3.438 12.695 1 91.75 107 VAL A C 1
ATOM 837 O O . VAL A 1 107 ? -11.406 2.584 13.336 1 91.75 107 VAL A O 1
ATOM 840 N N . ARG A 1 108 ? -11.406 4.34 11.875 1 93.75 108 ARG A N 1
ATOM 841 C CA . ARG A 1 108 ? -12.859 4.43 11.867 1 93.75 108 ARG A CA 1
ATOM 842 C C . ARG A 1 108 ? -13.453 3.639 10.711 1 93.75 108 ARG A C 1
ATOM 844 O O . ARG A 1 108 ? -14.664 3.662 10.492 1 93.75 108 ARG A O 1
ATOM 851 N N . ARG A 1 109 ? -12.656 3.02 9.914 1 91.44 109 ARG A N 1
ATOM 852 C CA . ARG A 1 109 ? -13.078 2.195 8.789 1 91.44 109 ARG A CA 1
ATOM 853 C C . ARG A 1 109 ? -13.891 3.008 7.785 1 91.44 109 ARG A C 1
ATOM 855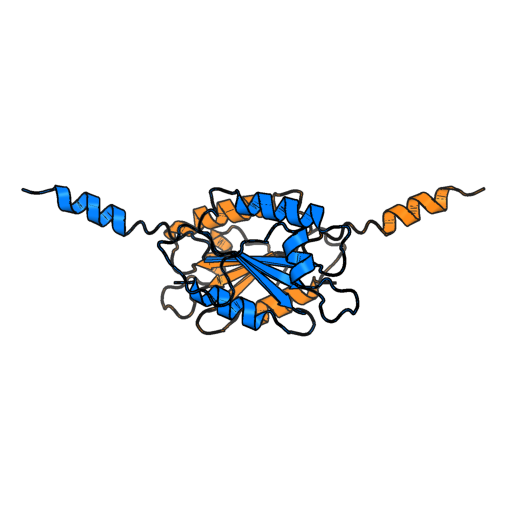 O O . ARG A 1 109 ? -14.953 2.566 7.336 1 91.44 109 ARG A O 1
ATOM 862 N N . MET A 1 110 ? -13.383 4.199 7.457 1 93.69 110 MET A N 1
ATOM 863 C CA . MET A 1 110 ? -14.094 5.098 6.555 1 93.69 110 MET A CA 1
ATOM 864 C C . MET A 1 110 ? -13.203 5.5 5.383 1 93.69 110 MET A C 1
ATOM 866 O O . MET A 1 110 ? -12.016 5.77 5.562 1 93.69 110 MET A O 1
ATOM 870 N N . GLY A 1 111 ? -13.82 5.461 4.117 1 94.25 111 GLY A N 1
ATOM 871 C CA . GLY A 1 111 ? -13.211 6.109 2.971 1 94.25 111 GLY A CA 1
ATOM 872 C C . GLY A 1 111 ? -12.336 5.18 2.152 1 94.25 111 GLY A C 1
ATOM 873 O O . GLY A 1 111 ? -12.258 5.305 0.928 1 94.25 111 GLY A O 1
ATOM 874 N N . TYR A 1 112 ? -11.633 4.215 2.754 1 93.75 112 TYR A N 1
ATOM 875 C CA . TYR A 1 112 ? -10.672 3.398 2.016 1 93.75 112 TYR A CA 1
ATOM 876 C C . TYR A 1 112 ? -11.391 2.404 1.111 1 93.75 112 TYR A C 1
ATOM 878 O O . TYR A 1 112 ? -10.828 1.942 0.116 1 93.75 112 TYR A O 1
ATOM 886 N N . LYS A 1 113 ? -12.672 2.121 1.399 1 92.44 113 LYS A N 1
ATOM 887 C CA . LYS A 1 113 ? -13.445 1.261 0.509 1 92.44 113 LYS A CA 1
ATOM 888 C C . LYS A 1 113 ? -13.539 1.864 -0.889 1 92.44 113 LYS A C 1
ATOM 890 O O . LYS A 1 113 ? -13.383 1.158 -1.888 1 92.44 113 LYS A O 1
ATOM 895 N N . ASP A 1 114 ? -13.844 3.148 -0.951 1 94.69 114 ASP A N 1
ATOM 896 C CA . ASP A 1 114 ? -13.914 3.838 -2.236 1 94.69 114 ASP A CA 1
ATOM 897 C C . ASP A 1 114 ? -12.578 3.773 -2.971 1 94.69 114 ASP A C 1
ATOM 899 O O . ASP A 1 114 ? -12.547 3.633 -4.195 1 94.69 114 ASP A O 1
ATOM 903 N N . GLY A 1 115 ? -11.516 3.896 -2.252 1 95.75 115 GLY A N 1
ATOM 904 C CA . GLY A 1 115 ? -10.188 3.764 -2.842 1 95.75 115 GLY A CA 1
ATOM 905 C C . GLY A 1 115 ? -9.945 2.398 -3.455 1 95.75 115 GLY A C 1
ATOM 906 O O . GLY A 1 115 ? -9.438 2.297 -4.574 1 95.75 115 GLY A O 1
ATOM 907 N N . PHE A 1 116 ? -10.414 1.372 -2.771 1 93.62 116 PHE A N 1
ATOM 908 C CA . PHE A 1 116 ? -10.219 0.013 -3.262 1 93.62 116 PHE A CA 1
ATOM 909 C C . PHE A 1 116 ? -11.133 -0.266 -4.457 1 93.62 116 PHE A C 1
ATOM 911 O O . PHE A 1 116 ? -10.75 -1.004 -5.367 1 93.62 116 PHE A O 1
ATOM 918 N N . LEU A 1 117 ? -12.297 0.302 -4.375 1 93.5 117 LEU A N 1
ATOM 919 C CA . LEU A 1 117 ? -13.164 0.178 -5.543 1 93.5 117 LEU A CA 1
ATOM 920 C C . LEU A 1 117 ? -12.516 0.808 -6.77 1 93.5 117 LEU A C 1
ATOM 922 O O . LEU A 1 117 ? -12.531 0.219 -7.855 1 93.5 117 LEU A O 1
ATOM 926 N N . TRP A 1 118 ? -11.977 1.946 -6.621 1 95.44 118 TRP A N 1
ATOM 927 C CA . TRP A 1 118 ? -11.25 2.617 -7.695 1 95.44 118 TRP A CA 1
ATOM 928 C C . TRP A 1 118 ? -10.086 1.759 -8.188 1 95.44 118 TRP A C 1
ATOM 930 O O . TRP A 1 118 ? -9.953 1.521 -9.391 1 95.44 118 TRP A O 1
ATOM 940 N N . LEU A 1 119 ? -9.297 1.244 -7.27 1 94.12 119 LEU A N 1
ATOM 941 C CA . LEU A 1 119 ? -8.125 0.438 -7.594 1 94.12 119 LEU A CA 1
ATOM 942 C C . LEU A 1 119 ? -8.523 -0.838 -8.32 1 94.12 119 LEU A C 1
ATOM 944 O O . LEU A 1 119 ? -7.824 -1.282 -9.234 1 94.12 119 LEU A O 1
ATOM 948 N N . SER A 1 120 ? -9.656 -1.384 -7.914 1 92.38 120 SER A N 1
ATOM 949 C CA . SER A 1 120 ? -10.102 -2.658 -8.469 1 92.38 120 SER A CA 1
ATOM 950 C C . SER A 1 120 ? -10.312 -2.561 -9.977 1 92.38 120 SER A C 1
ATOM 952 O O . SER A 1 120 ? -10.227 -3.564 -10.688 1 92.38 120 SER A O 1
ATOM 954 N N . GLN A 1 121 ? -10.586 -1.371 -10.461 1 91.38 121 GLN A N 1
ATOM 955 C CA . GLN A 1 121 ? -10.812 -1.17 -11.883 1 91.38 121 GLN A CA 1
ATOM 956 C C . GLN A 1 121 ? -9.531 -1.399 -12.688 1 91.38 121 GLN A C 1
ATOM 958 O O . GLN A 1 121 ? -9.578 -1.591 -13.898 1 91.38 121 GLN A O 1
ATOM 963 N N . PHE A 1 122 ? -8.43 -1.348 -11.984 1 89.19 122 PHE A N 1
ATOM 964 C CA . PHE A 1 122 ? -7.145 -1.468 -12.664 1 89.19 122 PHE A CA 1
ATOM 965 C C . PHE A 1 122 ? -6.523 -2.836 -12.406 1 89.19 122 PHE A C 1
ATOM 967 O O . PHE A 1 122 ? -5.398 -3.102 -12.836 1 89.19 122 PHE A O 1
ATOM 974 N N . LEU A 1 123 ? -7.254 -3.562 -11.625 1 83.5 123 LEU A N 1
ATOM 975 C CA . LEU A 1 123 ? -6.781 -4.902 -11.297 1 83.5 123 LEU A CA 1
ATOM 976 C C . LEU A 1 123 ? -7.395 -5.941 -12.227 1 83.5 123 LEU A C 1
ATOM 978 O O . LEU A 1 123 ? -8.523 -5.77 -12.695 1 83.5 123 LEU A O 1
ATOM 982 N N . THR A 1 124 ? -6.637 -6.711 -12.984 1 67.88 124 THR A N 1
ATOM 983 C CA . THR A 1 124 ? -7.156 -7.734 -13.883 1 67.88 124 THR A CA 1
ATOM 984 C C . THR A 1 124 ? -7.559 -8.984 -13.109 1 67.88 124 THR A C 1
ATOM 986 O O . THR A 1 124 ? -7.012 -9.258 -12.039 1 67.88 124 THR A O 1
ATOM 989 N N . PHE B 1 1 ? 22.094 25.547 36.562 1 32.47 1 PHE B N 1
ATOM 990 C CA . PHE B 1 1 ? 20.922 25.656 35.688 1 32.47 1 PHE B CA 1
ATOM 991 C C . PHE B 1 1 ? 20.875 24.5 34.688 1 32.47 1 PHE B C 1
ATOM 993 O O . PHE B 1 1 ? 21.875 24.188 34.031 1 32.47 1 PHE B O 1
ATOM 1000 N N . ASP B 1 2 ? 20.141 23.375 35.094 1 30.92 2 ASP B N 1
ATOM 1001 C CA . ASP B 1 2 ? 20.016 22.016 34.562 1 30.92 2 ASP B CA 1
ATOM 1002 C C . ASP B 1 2 ? 19.438 22.031 33.156 1 30.92 2 ASP B C 1
ATOM 1004 O O . ASP B 1 2 ? 18.234 22.188 32.969 1 30.92 2 ASP B O 1
ATOM 1008 N N . LEU B 1 3 ? 20.109 22.828 32.188 1 37.75 3 LEU B N 1
ATOM 1009 C CA . LEU B 1 3 ? 19.812 22.938 30.766 1 37.75 3 LEU B CA 1
ATOM 1010 C C . LEU B 1 3 ? 19.703 21.547 30.141 1 37.75 3 LEU B C 1
ATOM 1012 O O . LEU B 1 3 ? 19.656 21.422 28.906 1 37.75 3 LEU B O 1
ATOM 1016 N N . GLY B 1 4 ? 20.172 20.516 30.781 1 40.03 4 GLY B N 1
ATOM 1017 C CA . GLY B 1 4 ? 20.094 19.172 30.203 1 40.03 4 GLY B CA 1
ATOM 1018 C C . GLY B 1 4 ? 18.688 18.766 29.812 1 40.03 4 GLY B C 1
ATOM 1019 O O . GLY B 1 4 ? 18.469 17.672 29.297 1 40.03 4 GLY B O 1
ATOM 1020 N N . GLY B 1 5 ? 17.625 19.359 30.453 1 41.16 5 GLY B N 1
ATOM 1021 C CA . GLY B 1 5 ? 16.25 18.938 30.281 1 41.16 5 GLY B CA 1
ATOM 1022 C C . GLY B 1 5 ? 15.773 19.031 28.844 1 41.16 5 GLY B C 1
ATOM 1023 O O . GLY B 1 5 ? 14.828 18.344 28.438 1 41.16 5 GLY B O 1
ATOM 1024 N N . HIS B 1 6 ? 16.125 20.125 28.172 1 45.72 6 HIS B N 1
ATOM 1025 C CA . HIS B 1 6 ? 15.523 20.469 26.891 1 45.72 6 HIS B CA 1
ATOM 1026 C C . HIS B 1 6 ? 15.914 19.453 25.812 1 45.72 6 HIS B C 1
ATOM 1028 O O . HIS B 1 6 ? 15.102 19.125 24.938 1 45.72 6 HIS B O 1
ATOM 1034 N N . GLU B 1 7 ? 17.203 19.125 25.781 1 43.19 7 GLU B N 1
ATOM 1035 C CA . GLU B 1 7 ? 17.641 18.234 24.703 1 43.19 7 GLU B CA 1
ATOM 1036 C C . GLU B 1 7 ? 16.875 16.906 24.766 1 43.19 7 GLU B C 1
ATOM 1038 O O . GLU B 1 7 ? 16.609 16.297 23.719 1 43.19 7 GLU B O 1
ATOM 1043 N N . THR B 1 8 ? 16.656 16.453 25.984 1 43.06 8 THR B N 1
ATOM 1044 C CA . THR B 1 8 ? 15.969 15.172 26.109 1 43.06 8 THR B CA 1
ATOM 1045 C C . THR B 1 8 ? 14.539 15.281 25.578 1 43.06 8 THR B C 1
ATOM 1047 O O . THR B 1 8 ? 14.039 14.359 24.922 1 43.06 8 THR B O 1
ATOM 1050 N N . ALA B 1 9 ? 13.797 16.359 25.969 1 45.12 9 ALA B N 1
ATOM 1051 C CA . ALA B 1 9 ? 12.43 16.547 25.484 1 45.12 9 ALA B CA 1
ATOM 1052 C C . ALA B 1 9 ? 12.383 16.641 23.969 1 45.12 9 ALA B C 1
ATOM 1054 O O . ALA B 1 9 ? 11.422 16.188 23.344 1 45.12 9 ALA B O 1
ATOM 1055 N N . ARG B 1 10 ? 13.328 17.312 23.406 1 42.62 10 ARG B N 1
ATOM 1056 C CA . ARG B 1 10 ? 13.312 17.344 21.953 1 42.62 10 ARG B CA 1
ATOM 1057 C C . ARG B 1 10 ? 13.414 15.945 21.359 1 42.62 10 ARG B C 1
ATOM 1059 O O . ARG B 1 10 ? 12.883 15.68 20.281 1 42.62 10 ARG B O 1
ATOM 1066 N N . ARG B 1 11 ? 14.273 15.219 21.984 1 40.88 11 ARG B N 1
ATOM 1067 C CA . ARG B 1 11 ? 14.453 13.859 21.484 1 40.88 11 ARG B CA 1
ATOM 1068 C C . ARG B 1 11 ? 13.148 13.078 21.562 1 40.88 11 ARG B C 1
ATOM 1070 O O . ARG B 1 11 ? 12.922 12.156 20.766 1 40.88 11 ARG B O 1
ATOM 1077 N N . LEU B 1 12 ? 12.453 13.203 22.656 1 42.75 12 LEU B N 1
ATOM 1078 C CA . LEU B 1 12 ? 11.188 12.477 22.75 1 42.75 12 LEU B CA 1
ATOM 1079 C C . LEU B 1 12 ? 10.305 12.766 21.531 1 42.75 12 LEU B C 1
ATOM 1081 O O . LEU B 1 12 ? 9.602 11.883 21.047 1 42.75 12 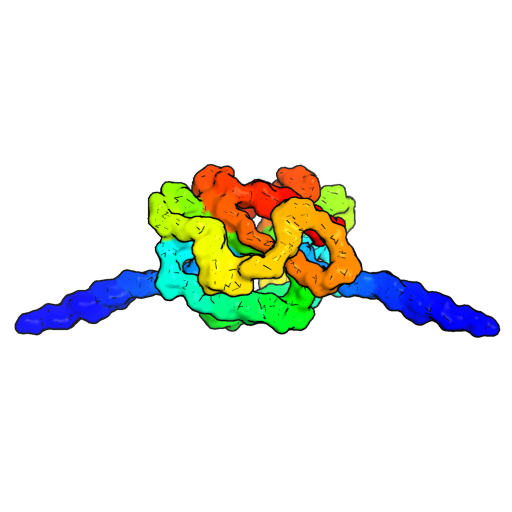LEU B O 1
ATOM 1085 N N . TRP B 1 13 ? 10.055 14.07 21.312 1 39.88 13 TRP B N 1
ATOM 1086 C CA . TRP B 1 13 ? 9.031 14.383 20.328 1 39.88 13 TRP B CA 1
ATOM 1087 C C . TRP B 1 13 ? 9.414 13.836 18.953 1 39.88 13 TRP B C 1
ATOM 1089 O O . TRP B 1 13 ? 8.664 13.992 17.984 1 39.88 13 TRP B O 1
ATOM 1099 N N . GLN B 1 14 ? 10.703 13.898 18.719 1 42.03 14 GLN B N 1
ATOM 1100 C CA . GLN B 1 14 ? 10.93 13.516 17.328 1 42.03 14 GLN B CA 1
ATOM 1101 C C . GLN B 1 14 ? 10.344 12.141 17.031 1 42.03 14 GLN B C 1
ATOM 1103 O O . GLN B 1 14 ? 11.086 11.164 16.891 1 42.03 14 GLN B O 1
ATOM 1108 N N . ASP B 1 15 ? 9.617 11.586 17.875 1 46.69 15 ASP B N 1
ATOM 1109 C CA . ASP B 1 15 ? 8.992 10.375 17.359 1 46.69 15 ASP B CA 1
ATOM 1110 C C . ASP B 1 15 ? 8.852 10.438 15.844 1 46.69 15 ASP B C 1
ATOM 1112 O O . ASP B 1 15 ? 8.195 11.328 15.312 1 46.69 15 ASP B O 1
ATOM 1116 N N . TYR B 1 16 ? 9.953 10.133 15.258 1 48.41 16 TYR B N 1
ATOM 1117 C CA . TYR B 1 16 ? 10.172 9.914 13.836 1 48.41 16 TYR B CA 1
ATOM 1118 C C . TYR B 1 16 ? 8.961 9.234 13.195 1 48.41 16 TYR B C 1
ATOM 1120 O O . TYR B 1 16 ? 8.875 8.008 13.172 1 48.41 16 TYR B O 1
ATOM 1128 N N . PHE B 1 17 ? 7.781 9.711 13.578 1 53.69 17 PHE B N 1
ATOM 1129 C CA . PHE B 1 17 ? 6.637 9.164 12.852 1 53.69 17 PHE B CA 1
ATOM 1130 C C . PHE B 1 17 ? 6.758 9.445 11.359 1 53.69 17 PHE B C 1
ATOM 1132 O O . PHE B 1 17 ? 7.172 10.539 10.961 1 53.69 17 PHE B O 1
ATOM 1139 N N . THR B 1 18 ? 7.176 8.328 10.703 1 59.09 18 THR B N 1
ATOM 1140 C CA . THR B 1 18 ? 7.18 8.422 9.242 1 59.09 18 THR B CA 1
ATOM 1141 C C . THR B 1 18 ? 5.863 9 8.742 1 59.09 18 THR B C 1
ATOM 1143 O O . THR B 1 18 ? 4.832 8.898 9.414 1 59.09 18 THR B O 1
ATOM 1146 N N . THR B 1 19 ? 5.996 9.961 7.922 1 74.31 19 THR B N 1
ATOM 1147 C CA . THR B 1 19 ? 4.84 10.555 7.262 1 74.31 19 THR B CA 1
ATOM 1148 C C . THR B 1 19 ? 3.984 9.477 6.602 1 74.31 19 THR B C 1
ATOM 1150 O O . THR B 1 19 ? 2.801 9.695 6.336 1 74.31 19 THR B O 1
ATOM 1153 N N . VAL B 1 20 ? 4.551 8.312 6.469 1 87.25 20 VAL B N 1
ATOM 1154 C CA . VAL B 1 20 ? 3.832 7.176 5.902 1 87.25 20 VAL B CA 1
ATOM 1155 C C . VAL B 1 20 ? 3.369 6.246 7.023 1 87.25 20 VAL B C 1
ATOM 1157 O O . VAL B 1 20 ? 4.188 5.707 7.77 1 87.25 20 VAL B O 1
ATOM 1160 N N . ASP B 1 21 ? 2.123 6.152 7.168 1 90.56 21 ASP B N 1
ATOM 1161 C CA . ASP B 1 21 ? 1.548 5.332 8.227 1 90.56 21 ASP B CA 1
ATOM 1162 C C . ASP B 1 21 ? 1.676 3.846 7.91 1 90.56 21 ASP B C 1
ATOM 1164 O O . ASP B 1 21 ? 1.747 3.014 8.812 1 90.56 21 ASP B O 1
ATOM 1168 N N . GLY B 1 22 ? 1.673 3.525 6.664 1 94.31 22 GLY B N 1
ATOM 1169 C CA . GLY B 1 22 ? 1.727 2.135 6.242 1 94.31 22 GLY B CA 1
ATOM 1170 C C . GLY B 1 22 ? 1.787 1.97 4.738 1 94.31 22 GLY B C 1
ATOM 1171 O O . GLY B 1 22 ? 1.468 2.898 3.992 1 94.31 22 GLY B O 1
ATOM 1172 N N . VAL B 1 23 ? 2.246 0.854 4.316 1 95.69 23 VAL B N 1
ATOM 1173 C CA . VAL B 1 23 ? 2.256 0.477 2.906 1 95.69 23 VAL B CA 1
ATOM 1174 C C . VAL B 1 23 ? 1.515 -0.844 2.719 1 95.69 23 VAL B C 1
ATOM 1176 O O . VAL B 1 23 ? 1.707 -1.787 3.49 1 95.69 23 VAL B O 1
ATOM 1179 N N . VAL B 1 24 ? 0.629 -0.843 1.78 1 96.88 24 VAL B N 1
ATOM 1180 C CA . VAL B 1 24 ? -0.059 -2.07 1.395 1 96.88 24 VAL B CA 1
ATOM 1181 C C . VAL B 1 24 ? 0.416 -2.518 0.014 1 96.88 24 VAL B C 1
ATOM 1183 O O . VAL B 1 24 ? 0.391 -1.736 -0.94 1 96.88 24 VAL B O 1
ATOM 1186 N N . TYR B 1 25 ? 0.873 -3.684 -0.059 1 96.62 25 TYR B N 1
ATOM 1187 C CA . TYR B 1 25 ? 1.464 -4.293 -1.244 1 96.62 25 TYR B CA 1
ATOM 1188 C C . TYR B 1 25 ? 0.575 -5.41 -1.783 1 96.62 25 TYR B C 1
ATOM 1190 O O . TYR B 1 25 ? 0.394 -6.438 -1.128 1 96.62 25 TYR B O 1
ATOM 1198 N N . LEU B 1 26 ? -0.024 -5.207 -2.941 1 96.44 26 LEU B N 1
ATOM 1199 C CA . LEU B 1 26 ? -0.93 -6.18 -3.543 1 96.44 26 LEU B CA 1
ATOM 1200 C C . LEU B 1 26 ? -0.189 -7.074 -4.527 1 96.44 26 LEU B C 1
ATOM 1202 O O . LEU B 1 26 ? 0.372 -6.59 -5.516 1 96.44 26 LEU B O 1
ATOM 1206 N N . VAL B 1 27 ? -0.197 -8.367 -4.309 1 96.44 27 VAL B N 1
ATOM 1207 C CA . VAL B 1 27 ? 0.531 -9.32 -5.141 1 96.44 27 VAL B CA 1
ATOM 1208 C C . VAL B 1 27 ? -0.452 -10.273 -5.816 1 96.44 27 VAL B C 1
ATOM 1210 O O . VAL B 1 27 ? -1.362 -10.797 -5.172 1 96.44 27 VAL B O 1
ATOM 1213 N N . ASP B 1 28 ? -0.225 -10.484 -7.094 1 94.5 28 ASP B N 1
ATOM 1214 C CA . ASP B 1 28 ? -0.992 -11.484 -7.832 1 94.5 28 ASP B CA 1
ATOM 1215 C C . ASP B 1 28 ? -0.629 -12.898 -7.383 1 94.5 28 ASP B C 1
ATOM 1217 O O . ASP B 1 28 ? 0.458 -13.391 -7.691 1 94.5 28 ASP B O 1
ATOM 1221 N N . ALA B 1 29 ? -1.595 -13.586 -6.703 1 96.38 29 ALA B N 1
ATOM 1222 C CA . ALA B 1 29 ? -1.325 -14.891 -6.105 1 96.38 29 ALA B CA 1
ATOM 1223 C C . ALA B 1 29 ? -1.397 -16 -7.152 1 96.38 29 ALA B C 1
ATOM 1225 O O . ALA B 1 29 ? -1.077 -17.156 -6.867 1 96.38 29 ALA B O 1
ATOM 1226 N N . ILE B 1 30 ? -1.737 -15.719 -8.352 1 94.5 30 ILE B N 1
ATOM 1227 C CA . ILE B 1 30 ? -1.899 -16.719 -9.398 1 94.5 30 ILE B CA 1
ATOM 1228 C C . ILE B 1 30 ? -0.615 -16.828 -10.211 1 94.5 30 ILE B C 1
ATOM 1230 O O . ILE B 1 30 ? -0.288 -17.906 -10.734 1 94.5 30 ILE B O 1
ATOM 1234 N N . ASP B 1 31 ? 0.156 -15.773 -10.305 1 92.31 31 ASP B N 1
ATOM 1235 C CA . ASP B 1 31 ? 1.312 -15.711 -11.195 1 92.31 31 ASP B CA 1
ATOM 1236 C C . ASP B 1 31 ? 2.594 -16.094 -10.453 1 92.31 31 ASP B C 1
ATOM 1238 O O . ASP B 1 31 ? 3.469 -15.242 -10.25 1 92.31 31 ASP B O 1
ATOM 1242 N N . ARG B 1 32 ? 2.75 -17.391 -10.203 1 94.31 32 ARG B N 1
ATOM 1243 C CA . ARG B 1 32 ? 3.904 -17.891 -9.469 1 94.31 32 ARG B CA 1
ATOM 1244 C C . ARG B 1 32 ? 5.207 -17.547 -10.188 1 94.31 32 ARG B C 1
ATOM 1246 O O . ARG B 1 32 ? 6.238 -17.344 -9.547 1 94.31 32 ARG B O 1
ATOM 1253 N N . GLY B 1 33 ? 5.133 -17.469 -11.422 1 93 33 GLY B N 1
ATOM 1254 C CA . GLY B 1 33 ? 6.312 -17.172 -12.219 1 93 33 GLY B CA 1
ATOM 1255 C C . GLY B 1 33 ? 6.891 -15.797 -11.938 1 93 33 GLY B C 1
ATOM 1256 O O . GLY B 1 33 ? 8.062 -15.547 -12.211 1 93 33 GLY B O 1
ATOM 1257 N N . ARG B 1 34 ? 6.113 -14.961 -11.32 1 91.06 34 ARG B N 1
ATOM 1258 C CA . ARG B 1 34 ? 6.551 -13.586 -11.094 1 91.06 34 ARG B CA 1
ATOM 1259 C C . ARG B 1 34 ? 6.793 -13.32 -9.617 1 91.06 34 ARG B C 1
ATOM 1261 O O . ARG B 1 34 ? 7.16 -12.211 -9.227 1 91.06 34 ARG B O 1
ATOM 1268 N N . PHE B 1 35 ? 6.688 -14.312 -8.773 1 94.88 35 PHE B N 1
ATOM 1269 C CA . PHE B 1 35 ? 6.918 -14.133 -7.348 1 94.88 35 PHE B CA 1
ATOM 1270 C C . PHE B 1 35 ? 8.336 -13.648 -7.082 1 94.88 35 PHE B C 1
ATOM 1272 O O . PHE B 1 35 ? 8.555 -12.773 -6.238 1 94.88 35 PHE B O 1
ATOM 1279 N N . PRO B 1 36 ? 9.32 -14.117 -7.844 1 94.31 36 PRO B N 1
ATOM 1280 C CA . PRO B 1 36 ? 10.672 -13.609 -7.609 1 94.31 36 PRO B CA 1
ATOM 1281 C C . PRO B 1 36 ? 10.789 -12.109 -7.867 1 94.31 36 PRO B C 1
ATOM 1283 O O . PRO B 1 36 ? 11.484 -11.406 -7.129 1 94.31 36 PRO B O 1
ATOM 1286 N N . GLU B 1 37 ? 10.109 -11.641 -8.875 1 90.38 37 GLU B N 1
ATOM 1287 C CA . GLU B 1 37 ? 10.117 -10.211 -9.156 1 90.38 37 GLU B CA 1
ATOM 1288 C C . GLU B 1 37 ? 9.414 -9.422 -8.055 1 90.38 37 GLU B C 1
ATOM 1290 O O . GLU B 1 37 ? 9.898 -8.375 -7.633 1 90.38 37 GLU B O 1
ATOM 1295 N N . ALA B 1 38 ? 8.273 -9.938 -7.672 1 93 38 ALA B N 1
ATOM 1296 C CA . ALA B 1 38 ? 7.543 -9.297 -6.574 1 93 38 ALA B CA 1
ATOM 1297 C C . ALA B 1 38 ? 8.406 -9.219 -5.316 1 93 38 ALA B C 1
ATOM 1299 O O . ALA B 1 38 ? 8.422 -8.195 -4.629 1 93 38 ALA B O 1
ATOM 1300 N N . LYS B 1 39 ? 9.086 -10.258 -5.043 1 95.06 39 LYS B N 1
ATOM 1301 C CA . LYS B 1 39 ? 9.969 -10.297 -3.881 1 95.06 39 LYS B CA 1
ATOM 1302 C C . LYS B 1 39 ? 11.07 -9.25 -3.992 1 95.06 39 LYS B C 1
ATOM 1304 O O . LYS B 1 39 ? 11.383 -8.562 -3.018 1 95.06 39 LYS B O 1
ATOM 1309 N N . LYS B 1 40 ? 11.664 -9.234 -5.105 1 91.75 40 LYS B N 1
ATOM 1310 C CA . LYS B 1 40 ? 12.734 -8.273 -5.332 1 91.75 40 LYS B CA 1
ATOM 1311 C C . LYS B 1 40 ? 12.266 -6.844 -5.062 1 91.75 40 LYS B C 1
ATOM 1313 O O . LYS B 1 40 ? 12.953 -6.074 -4.391 1 91.75 40 LYS B O 1
ATOM 1318 N N . GLU B 1 41 ? 11.102 -6.551 -5.535 1 88.75 41 GLU B N 1
ATOM 1319 C CA . GLU B 1 41 ? 10.539 -5.215 -5.348 1 88.75 41 GLU B CA 1
ATOM 1320 C C . GLU B 1 41 ? 10.203 -4.961 -3.879 1 88.75 41 GLU B C 1
ATOM 1322 O O . GLU B 1 41 ? 10.461 -3.875 -3.355 1 88.75 41 GLU B O 1
ATOM 1327 N N . LEU B 1 42 ? 9.633 -5.922 -3.316 1 93 42 LEU B N 1
ATOM 1328 C CA . LEU B 1 42 ? 9.312 -5.809 -1.899 1 93 42 LEU B CA 1
ATOM 1329 C C . LEU B 1 42 ? 10.57 -5.617 -1.066 1 93 42 LEU B C 1
ATOM 1331 O O . LEU B 1 42 ? 10.617 -4.75 -0.189 1 93 42 LEU B O 1
ATOM 1335 N N . ASP B 1 43 ? 11.617 -6.355 -1.384 1 92.62 43 ASP B N 1
ATOM 1336 C CA . ASP B 1 43 ? 12.891 -6.227 -0.682 1 92.62 43 ASP B CA 1
ATOM 1337 C C . ASP B 1 43 ? 13.453 -4.809 -0.809 1 92.62 43 ASP B C 1
ATOM 1339 O O . ASP B 1 43 ? 13.992 -4.262 0.154 1 92.62 43 ASP B O 1
ATOM 1343 N N . ALA B 1 44 ? 13.281 -4.32 -1.965 1 88.06 44 ALA B N 1
ATOM 1344 C CA . ALA B 1 44 ? 13.766 -2.957 -2.184 1 88.06 44 ALA B CA 1
ATOM 1345 C C . ALA B 1 44 ? 13.016 -1.964 -1.299 1 88.06 44 ALA B C 1
ATOM 1347 O O . ALA B 1 44 ? 13.617 -1.04 -0.747 1 88.06 44 ALA B O 1
ATOM 1348 N N . LEU B 1 45 ? 11.734 -2.197 -1.12 1 88.81 45 LEU B N 1
ATOM 1349 C CA . LEU B 1 45 ? 10.922 -1.322 -0.276 1 88.81 45 LEU B CA 1
ATOM 1350 C C . LEU B 1 45 ? 11.289 -1.502 1.195 1 88.81 45 LEU B C 1
ATOM 1352 O O . LEU B 1 45 ? 11.398 -0.522 1.935 1 88.81 45 LEU B O 1
ATOM 1356 N N . LEU B 1 46 ? 11.539 -2.662 1.57 1 89.5 46 LEU B N 1
ATOM 1357 C CA . LEU B 1 46 ? 11.789 -2.988 2.969 1 89.5 46 LEU B CA 1
ATOM 1358 C C . LEU B 1 46 ? 13.172 -2.518 3.396 1 89.5 46 LEU B C 1
ATOM 1360 O O . LEU B 1 46 ? 13.43 -2.326 4.586 1 89.5 46 LEU B O 1
ATOM 1364 N N . THR B 1 47 ? 14.008 -2.344 2.488 1 88.62 47 THR B N 1
ATOM 1365 C CA . THR B 1 47 ? 15.367 -1.938 2.814 1 88.62 47 THR B CA 1
ATOM 1366 C C . THR B 1 47 ? 15.523 -0.426 2.699 1 88.62 47 THR B C 1
ATOM 1368 O O . THR B 1 47 ? 16.594 0.117 2.986 1 88.62 47 THR B O 1
ATOM 1371 N N . SER B 1 48 ? 14.492 0.175 2.27 1 83.19 48 SER B N 1
ATOM 1372 C CA . SER B 1 48 ? 14.531 1.631 2.178 1 83.19 48 SER B CA 1
ATOM 1373 C C . SER B 1 48 ? 14.625 2.27 3.559 1 83.19 48 SER B C 1
ATOM 1375 O O . SER B 1 48 ? 13.82 1.975 4.441 1 83.19 48 SER B O 1
ATOM 1377 N N . ASP B 1 49 ? 15.539 3.236 3.77 1 80 49 ASP B N 1
ATOM 1378 C CA . ASP B 1 49 ? 15.695 3.967 5.023 1 80 49 ASP B CA 1
ATOM 1379 C C . ASP B 1 49 ? 14.461 4.816 5.328 1 80 49 ASP B C 1
ATOM 1381 O O . ASP B 1 49 ? 14.086 4.977 6.488 1 80 49 ASP B O 1
ATOM 1385 N N . GLU B 1 50 ? 13.836 5.207 4.305 1 78.31 50 GLU B N 1
ATOM 1386 C CA . GLU B 1 50 ? 12.695 6.113 4.441 1 78.31 50 GLU B CA 1
ATOM 1387 C C . GLU B 1 50 ? 11.469 5.383 4.984 1 78.31 50 GLU B C 1
ATOM 1389 O O . GLU B 1 50 ? 10.578 6.004 5.566 1 78.31 50 GLU B O 1
ATOM 1394 N N . LEU B 1 51 ? 11.57 3.977 4.883 1 85.38 51 LEU B N 1
ATOM 1395 C CA . LEU B 1 51 ? 10.398 3.207 5.285 1 85.38 51 LEU B CA 1
ATOM 1396 C C . LEU B 1 51 ? 10.734 2.283 6.453 1 85.38 51 LEU B C 1
ATOM 1398 O O . LEU B 1 51 ? 9.984 1.352 6.746 1 85.38 51 LEU B O 1
ATOM 1402 N N . THR B 1 52 ? 11.812 2.402 7.094 1 81.56 52 THR B N 1
ATOM 1403 C CA . THR B 1 52 ? 12.391 1.481 8.07 1 81.56 52 THR B C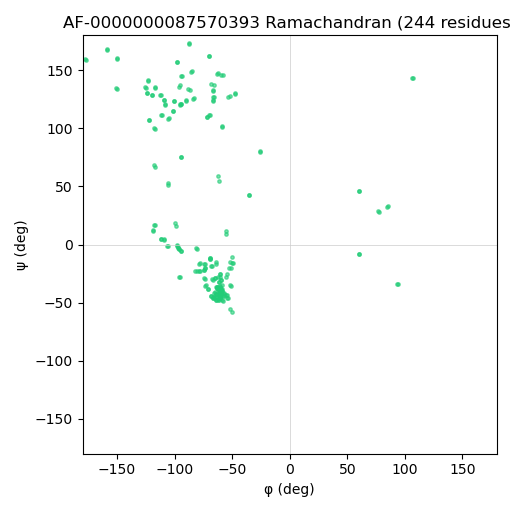A 1
ATOM 1404 C C . THR B 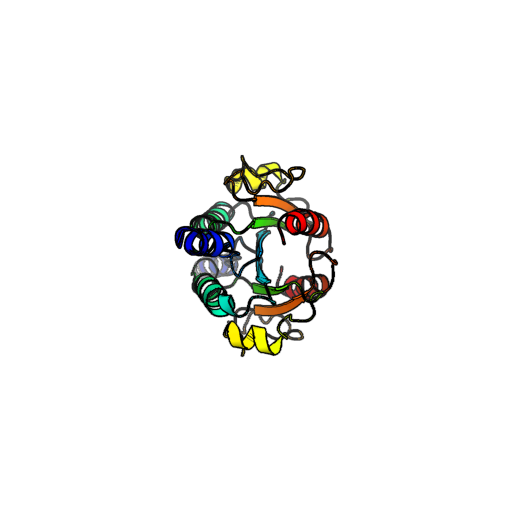1 52 ? 11.375 1.125 9.148 1 81.56 52 THR B C 1
ATOM 1406 O O . THR B 1 52 ? 11.242 -0.041 9.523 1 81.56 52 THR B O 1
ATOM 1409 N N . ASP B 1 53 ? 10.484 1.985 9.594 1 82.19 53 ASP B N 1
ATOM 1410 C CA . ASP B 1 53 ? 9.578 1.674 10.695 1 82.19 53 ASP B CA 1
ATOM 1411 C C . ASP B 1 53 ? 8.125 1.713 10.234 1 82.19 53 ASP B C 1
ATOM 1413 O O . ASP B 1 53 ? 7.207 1.628 11.055 1 82.19 53 ASP B O 1
ATOM 1417 N N . VAL B 1 54 ? 7.984 1.66 9.039 1 89.62 54 VAL B N 1
ATOM 1418 C CA . VAL B 1 54 ? 6.637 1.715 8.477 1 89.62 54 VAL B CA 1
ATOM 1419 C C . VAL B 1 54 ? 6.07 0.302 8.352 1 89.62 54 VAL B C 1
ATOM 1421 O O . VAL B 1 54 ? 6.727 -0.59 7.809 1 89.62 54 VAL B O 1
ATOM 1424 N N . PRO B 1 55 ? 4.93 0.04 8.938 1 93.44 55 PRO B N 1
ATOM 1425 C CA . PRO B 1 55 ? 4.328 -1.286 8.789 1 93.44 55 PRO B CA 1
ATOM 1426 C C . PRO B 1 55 ? 3.953 -1.604 7.34 1 93.44 55 PRO B C 1
ATOM 1428 O O . PRO B 1 55 ? 3.555 -0.708 6.594 1 93.44 55 PRO B O 1
ATOM 1431 N N . PHE B 1 56 ? 4.059 -2.885 6.992 1 96.06 56 PHE B N 1
ATOM 1432 C CA . PHE B 1 56 ? 3.693 -3.381 5.668 1 96.06 56 PHE B CA 1
ATOM 1433 C C . PHE B 1 56 ? 2.578 -4.414 5.766 1 96.06 56 PHE B C 1
ATOM 1435 O O . PHE B 1 56 ? 2.645 -5.332 6.59 1 96.06 56 PHE B O 1
ATOM 1442 N N . LEU B 1 57 ? 1.59 -4.195 5.016 1 97.19 57 LEU B N 1
ATOM 1443 C CA . LEU B 1 57 ? 0.567 -5.207 4.77 1 97.19 57 LEU B CA 1
ATOM 1444 C C . LEU B 1 57 ? 0.681 -5.758 3.352 1 97.19 57 LEU B C 1
ATOM 1446 O O . LEU B 1 57 ? 0.622 -5.004 2.379 1 97.19 57 LEU B O 1
ATOM 1450 N N . VAL B 1 58 ? 0.891 -7.047 3.238 1 97.94 58 VAL B N 1
ATOM 1451 C CA . VAL B 1 58 ? 0.9 -7.703 1.936 1 97.94 58 VAL B CA 1
ATOM 1452 C C . VAL B 1 58 ? -0.437 -8.406 1.701 1 97.94 58 VAL B C 1
ATOM 1454 O O . VAL B 1 58 ? -0.885 -9.195 2.535 1 97.94 58 VAL B O 1
ATOM 1457 N N . LEU B 1 59 ? -1.059 -8.047 0.645 1 97.56 59 LEU B N 1
ATOM 1458 C CA . LEU B 1 59 ? -2.305 -8.695 0.249 1 97.56 59 LEU B CA 1
ATOM 1459 C C . LEU B 1 59 ? -2.08 -9.633 -0.929 1 97.56 59 LEU B C 1
ATOM 1461 O O . LEU B 1 59 ? -1.742 -9.188 -2.029 1 97.56 59 LEU B O 1
ATOM 1465 N N . GLY B 1 60 ? -2.141 -10.938 -0.699 1 97.81 60 GLY B N 1
ATOM 1466 C CA . GLY B 1 60 ? -2.23 -11.883 -1.795 1 97.81 60 GLY B CA 1
ATOM 1467 C C . GLY B 1 60 ? -3.58 -11.875 -2.488 1 97.81 60 GLY B C 1
ATOM 1468 O O . GLY B 1 60 ? -4.559 -12.406 -1.96 1 97.81 60 GLY B O 1
ATOM 1469 N N . ASN B 1 61 ? -3.609 -11.398 -3.652 1 96.62 61 ASN B N 1
ATOM 1470 C CA . ASN B 1 61 ? -4.855 -11.078 -4.344 1 96.62 61 ASN B CA 1
ATOM 1471 C C . ASN B 1 61 ? -5.262 -12.195 -5.305 1 96.62 61 ASN B C 1
ATOM 1473 O O . ASN B 1 61 ? -4.453 -13.055 -5.641 1 96.62 61 ASN B O 1
ATOM 1477 N N . LYS B 1 62 ? -6.57 -12.297 -5.656 1 96.12 62 LYS B N 1
ATOM 1478 C CA . LYS B 1 62 ? -7.176 -13.148 -6.676 1 96.12 62 LYS B CA 1
ATOM 1479 C C . LYS B 1 62 ? -7.461 -14.539 -6.121 1 96.12 62 LYS B C 1
ATOM 1481 O O . LYS B 1 62 ? -7.355 -15.531 -6.844 1 96.12 62 LYS B O 1
ATOM 1486 N N . ILE B 1 63 ? -7.781 -14.586 -4.828 1 96.62 63 ILE B N 1
ATOM 1487 C CA . ILE B 1 63 ? -8.102 -15.875 -4.223 1 96.62 63 ILE B CA 1
ATOM 1488 C C . ILE B 1 63 ? -9.4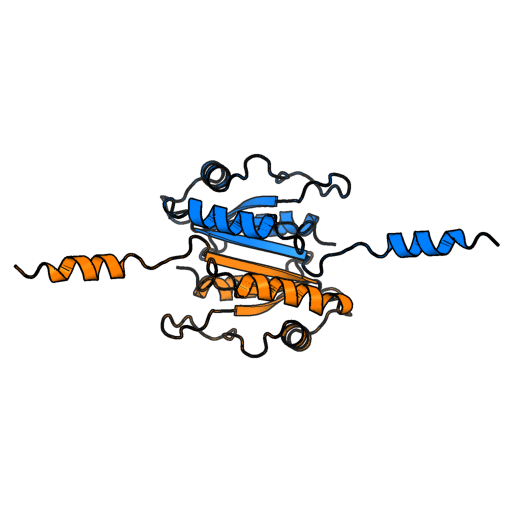3 -16.391 -4.773 1 96.62 63 ILE B C 1
ATOM 1490 O O . ILE B 1 63 ? -9.812 -17.531 -4.52 1 96.62 63 ILE B O 1
ATOM 1494 N N . ASP B 1 64 ? -10.164 -15.586 -5.445 1 95.75 64 ASP B N 1
ATOM 1495 C CA . ASP B 1 64 ? -11.391 -16.016 -6.109 1 95.75 64 ASP B CA 1
ATOM 1496 C C . ASP B 1 64 ? -11.086 -16.938 -7.289 1 95.75 64 ASP B C 1
ATOM 1498 O O . ASP B 1 64 ? -11.984 -17.594 -7.816 1 95.75 64 ASP B O 1
ATOM 1502 N N . MET B 1 65 ? -9.773 -17.016 -7.68 1 94.75 65 MET B N 1
ATOM 1503 C CA . MET B 1 65 ? -9.328 -17.875 -8.758 1 94.75 65 MET B CA 1
ATOM 1504 C C . MET B 1 65 ? -8.805 -19.203 -8.219 1 94.75 65 MET B C 1
ATOM 1506 O O . MET B 1 65 ? -8.102 -19.234 -7.203 1 94.75 65 MET B O 1
ATOM 1510 N N . PRO B 1 66 ? -9.109 -20.359 -8.75 1 94.38 66 PRO B N 1
ATOM 1511 C CA . PRO B 1 66 ? -8.805 -21.688 -8.211 1 94.38 66 PRO B CA 1
ATOM 1512 C C . PRO B 1 66 ? -7.305 -21.938 -8.062 1 94.38 66 PRO B C 1
ATOM 1514 O O . PRO B 1 66 ? -6.883 -22.672 -7.16 1 94.38 66 PRO B O 1
ATOM 1517 N N . SER B 1 67 ? -6.434 -21.328 -8.844 1 95.94 67 SER B N 1
ATOM 1518 C CA . SER B 1 67 ? -5.016 -21.672 -8.812 1 95.94 67 SER B CA 1
ATOM 1519 C C . SER B 1 67 ? -4.223 -20.672 -7.984 1 95.94 67 SER B C 1
ATOM 1521 O O . SER B 1 67 ? -2.988 -20.672 -8.008 1 95.94 67 SER B O 1
ATOM 1523 N N . ALA B 1 68 ? -4.945 -19.984 -7.191 1 97 68 ALA B N 1
ATOM 1524 C CA . ALA B 1 68 ? -4.25 -19 -6.371 1 97 68 ALA B CA 1
ATOM 1525 C C . ALA B 1 68 ? -3.355 -19.688 -5.34 1 97 68 ALA B C 1
ATOM 1527 O O . ALA B 1 68 ? -3.738 -20.688 -4.742 1 97 68 ALA B O 1
ATOM 1528 N N . ALA B 1 69 ? -2.145 -19.156 -5.148 1 97.69 69 ALA B N 1
ATOM 1529 C CA . ALA B 1 69 ? -1.228 -19.641 -4.121 1 97.69 69 ALA B CA 1
ATOM 1530 C C . ALA B 1 69 ? -1.845 -19.516 -2.73 1 97.69 69 ALA B C 1
ATOM 1532 O O . ALA B 1 69 ? -2.646 -18.609 -2.48 1 97.69 69 ALA B O 1
ATOM 1533 N N . SER B 1 70 ? -1.5 -20.469 -1.884 1 97.62 70 SER B N 1
ATOM 1534 C CA . SER B 1 70 ? -1.861 -20.328 -0.476 1 97.62 70 SER B CA 1
ATOM 1535 C C . SER B 1 70 ? -1.055 -19.234 0.205 1 97.62 70 SER B C 1
ATOM 1537 O O . SER B 1 70 ? -0.057 -18.766 -0.341 1 97.62 70 SER B O 1
ATOM 1539 N N . GLU B 1 71 ? -1.578 -18.828 1.32 1 97.62 71 GLU B N 1
ATOM 1540 C CA . GLU B 1 71 ? -0.845 -17.859 2.125 1 97.62 71 GLU B CA 1
ATOM 1541 C C . GLU B 1 71 ? 0.571 -18.344 2.422 1 97.62 71 GLU B C 1
ATOM 1543 O O . GLU B 1 71 ? 1.532 -17.578 2.297 1 97.62 71 GLU B O 1
ATOM 1548 N N . GLU B 1 72 ? 0.71 -19.609 2.836 1 97.25 72 GLU B N 1
ATOM 1549 C CA . GLU B 1 72 ? 2.012 -20.172 3.164 1 97.25 72 GLU B CA 1
ATOM 1550 C C . GLU B 1 72 ? 2.945 -20.156 1.957 1 97.25 72 GLU B C 1
ATOM 1552 O O . GLU B 1 72 ? 4.113 -19.781 2.076 1 97.25 72 GLU B O 1
ATOM 1557 N N . GLU B 1 73 ? 2.43 -20.547 0.833 1 97.81 73 GLU B N 1
ATOM 1558 C CA . GLU B 1 73 ? 3.215 -20.547 -0.397 1 97.81 73 GLU B CA 1
ATOM 1559 C C . GLU B 1 73 ? 3.686 -19.141 -0.744 1 97.81 73 GLU B C 1
ATOM 1561 O O . GLU B 1 73 ? 4.848 -18.938 -1.1 1 97.81 73 GLU B O 1
ATOM 1566 N N . LEU B 1 74 ? 2.793 -18.172 -0.673 1 97.56 74 LEU B N 1
ATOM 1567 C CA . LEU B 1 74 ? 3.135 -16.797 -0.992 1 97.56 74 LEU B CA 1
ATOM 1568 C C . LEU B 1 74 ? 4.172 -16.25 -0.014 1 97.56 74 LEU B C 1
ATOM 1570 O O . LEU B 1 74 ? 5.133 -15.594 -0.422 1 97.56 74 LEU B O 1
ATOM 1574 N N . LYS B 1 75 ? 4.031 -16.516 1.31 1 97.69 75 LYS B N 1
ATOM 1575 C CA . LYS B 1 75 ? 5.004 -16.109 2.316 1 97.69 75 LYS B CA 1
ATOM 1576 C C . LYS B 1 75 ? 6.395 -16.656 2 1 97.69 75 LYS B C 1
ATOM 1578 O O . LYS B 1 75 ? 7.387 -15.922 2.078 1 97.69 75 LYS B O 1
ATOM 1583 N N . TYR B 1 76 ? 6.434 -17.859 1.632 1 97.69 76 TYR B N 1
ATOM 1584 C CA . TYR B 1 76 ? 7.703 -18.484 1.28 1 97.69 76 TYR B CA 1
ATOM 1585 C C . TYR B 1 76 ? 8.32 -17.812 0.061 1 97.69 76 TYR B C 1
ATOM 1587 O O . TYR B 1 76 ? 9.508 -17.469 0.07 1 97.69 76 TYR B O 1
ATOM 1595 N N . ALA B 1 77 ? 7.5 -17.625 -0.96 1 97 77 ALA B N 1
ATOM 1596 C CA . ALA B 1 77 ? 7.977 -17.062 -2.215 1 97 77 ALA B CA 1
ATOM 1597 C C . ALA B 1 77 ? 8.516 -15.648 -2.006 1 97 77 ALA B C 1
ATOM 1599 O O . ALA B 1 77 ? 9.469 -15.234 -2.67 1 97 77 ALA B O 1
ATOM 1600 N N . LEU B 1 78 ? 7.926 -14.922 -1.053 1 96.62 78 LEU B N 1
ATOM 1601 C CA . LEU B 1 78 ? 8.305 -13.531 -0.835 1 96.62 78 LEU B CA 1
ATOM 1602 C C . LEU B 1 78 ? 9.359 -13.422 0.262 1 96.62 78 LEU B C 1
ATOM 1604 O O . LEU B 1 78 ? 9.828 -12.328 0.564 1 96.62 78 LEU B O 1
ATOM 1608 N N . GLY B 1 79 ? 9.68 -14.57 0.931 1 96.06 79 GLY B N 1
ATOM 1609 C CA . GLY B 1 79 ? 10.672 -14.555 1.998 1 96.06 79 GLY B CA 1
ATOM 1610 C C . GLY B 1 79 ? 10.133 -13.992 3.301 1 96.06 79 GLY B C 1
ATOM 1611 O O . GLY B 1 79 ? 10.875 -13.391 4.082 1 96.06 79 GLY B O 1
ATOM 1612 N N . LEU B 1 80 ? 8.836 -14.125 3.525 1 95.88 80 LEU B N 1
ATOM 1613 C CA . LEU B 1 80 ? 8.172 -13.578 4.707 1 95.88 80 LEU B CA 1
ATOM 1614 C C . LEU B 1 80 ? 7.824 -14.68 5.699 1 95.88 80 LEU B C 1
ATOM 1616 O O . LEU B 1 80 ? 6.691 -14.75 6.184 1 95.88 80 LEU B O 1
ATOM 1620 N N . LEU B 1 81 ? 8.758 -15.453 6.047 1 90.19 81 LEU B N 1
ATOM 1621 C CA . LEU B 1 81 ? 8.523 -16.594 6.93 1 90.19 81 LEU B CA 1
ATOM 1622 C C . LEU B 1 81 ? 8.508 -16.156 8.391 1 90.19 81 LEU B C 1
ATOM 1624 O O . LEU B 1 81 ? 7.867 -16.797 9.227 1 90.19 81 LEU B O 1
ATOM 1628 N N . ASP B 1 82 ? 9.125 -15.047 8.727 1 89.06 82 ASP B N 1
ATOM 1629 C CA . ASP B 1 82 ? 9.188 -14.531 10.094 1 89.06 82 ASP B CA 1
ATOM 1630 C C . ASP B 1 82 ? 8.492 -13.172 10.195 1 89.06 82 ASP B C 1
ATOM 1632 O O . ASP B 1 82 ? 9.117 -12.172 10.539 1 89.06 82 ASP B O 1
ATOM 1636 N N . THR B 1 83 ? 7.168 -13.219 10.008 1 90.25 83 THR B N 1
ATOM 1637 C CA . THR B 1 83 ? 6.391 -11.984 10.039 1 90.25 83 THR B CA 1
ATOM 1638 C C . THR B 1 83 ? 5.961 -11.664 11.469 1 90.25 83 THR B C 1
ATOM 1640 O O . THR B 1 83 ? 6.234 -12.43 12.398 1 90.25 83 THR B O 1
ATOM 1643 N N . TYR B 1 84 ? 5.387 -10.562 11.75 1 87.25 84 TYR B N 1
ATOM 1644 C CA . TYR B 1 84 ? 4.996 -10.031 13.055 1 87.25 84 TYR B CA 1
ATOM 1645 C C . TYR B 1 84 ? 3.945 -10.922 13.711 1 87.25 84 TYR B C 1
ATOM 1647 O O . TYR B 1 84 ? 3.982 -11.148 14.922 1 87.25 84 TYR B O 1
ATOM 1655 N N . GLY B 1 85 ? 3.076 -11.461 12.914 1 88.94 85 GLY B N 1
ATOM 1656 C CA . GLY B 1 85 ? 1.953 -12.234 13.422 1 88.94 85 GLY B CA 1
ATOM 1657 C C . GLY B 1 85 ? 0.629 -11.5 13.312 1 88.94 85 GLY B C 1
ATOM 1658 O O . GLY B 1 85 ? 0.555 -10.297 13.586 1 88.94 85 GLY B O 1
ATOM 1659 N N . LYS B 1 86 ? -0.318 -12.219 13.039 1 92 86 LYS B N 1
ATOM 1660 C CA . LYS B 1 86 ? -1.64 -11.641 12.812 1 92 86 LYS B CA 1
ATOM 1661 C C . LYS B 1 86 ? -2.322 -11.297 14.141 1 92 86 LYS B C 1
ATOM 1663 O O . LYS B 1 86 ? -3.137 -10.375 14.203 1 92 86 LYS B O 1
ATOM 1668 N N . ASP B 1 87 ? -1.837 -11.984 15.109 1 87.75 87 ASP B N 1
ATOM 1669 C CA . ASP B 1 87 ? -2.488 -11.812 16.406 1 87.75 87 ASP B CA 1
ATOM 1670 C C . ASP B 1 87 ? -1.593 -11.039 17.375 1 87.75 87 ASP B C 1
ATOM 1672 O O . ASP B 1 87 ? -1.946 -10.852 18.547 1 87.75 87 ASP B O 1
ATOM 1676 N N . THR B 1 88 ? -0.438 -10.617 16.797 1 82.5 88 THR B N 1
ATOM 1677 C CA . THR B 1 88 ? 0.518 -9.93 17.656 1 82.5 88 THR B CA 1
ATOM 1678 C C . THR B 1 88 ? 0.218 -8.438 17.719 1 82.5 88 THR B C 1
ATOM 1680 O O . THR B 1 88 ? -0.01 -7.797 16.688 1 82.5 88 THR B O 1
ATOM 1683 N N . LYS B 1 89 ? 0.218 -7.906 18.891 1 79.19 89 LYS B N 1
ATOM 1684 C CA . LYS B 1 89 ? -0.004 -6.477 19.094 1 79.19 89 LYS B CA 1
ATOM 1685 C C . LYS B 1 89 ? 1.298 -5.691 18.953 1 79.19 89 LYS B C 1
ATOM 1687 O O . LYS B 1 89 ? 2.381 -6.234 19.172 1 79.19 89 LYS B O 1
ATOM 1692 N N . PRO B 1 90 ? 1.104 -4.422 18.453 1 76.62 90 PRO B N 1
ATOM 1693 C CA . PRO B 1 90 ? 2.303 -3.59 18.328 1 76.62 90 PRO B CA 1
ATOM 1694 C C . PRO B 1 90 ? 3.107 -3.518 19.625 1 76.62 90 PRO B C 1
ATOM 1696 O O . PRO B 1 90 ? 2.527 -3.473 20.719 1 76.62 90 PRO B O 1
ATOM 1699 N N . ASP B 1 91 ? 4.34 -3.812 19.438 1 72.56 91 ASP B N 1
ATOM 1700 C CA . ASP B 1 91 ? 5.289 -3.578 20.516 1 72.56 91 ASP B CA 1
ATOM 1701 C C . ASP B 1 91 ? 6.355 -2.564 20.094 1 72.56 91 ASP B C 1
ATOM 1703 O O . ASP B 1 91 ? 7.215 -2.865 19.266 1 72.56 91 ASP B O 1
ATOM 1707 N N . LYS B 1 92 ? 6.117 -1.446 20.531 1 65.81 92 LYS B N 1
ATOM 1708 C CA . LYS B 1 92 ? 7.004 -0.347 20.172 1 65.81 92 LYS B CA 1
ATOM 1709 C C . LYS B 1 92 ? 8.461 -0.689 20.469 1 65.81 92 LYS B C 1
ATOM 1711 O O . LYS B 1 92 ? 9.375 -0.171 19.828 1 65.81 92 LYS B O 1
ATOM 1716 N N . ASN B 1 93 ? 8.539 -1.639 21.328 1 68 93 ASN B N 1
ATOM 1717 C CA . ASN B 1 93 ? 9.891 -1.953 21.781 1 68 93 ASN B CA 1
ATOM 1718 C C . ASN B 1 93 ? 10.484 -3.125 21.016 1 68 93 ASN B C 1
ATOM 1720 O O . ASN B 1 93 ? 11.641 -3.486 21.219 1 68 93 ASN B O 1
ATOM 1724 N N . SER B 1 94 ? 9.828 -3.711 20.172 1 65.5 94 SER B N 1
ATOM 1725 C CA . SER B 1 94 ? 10.312 -4.922 19.516 1 65.5 94 SER B CA 1
ATOM 1726 C C . SER B 1 94 ? 11.32 -4.594 18.422 1 65.5 94 SER B C 1
ATOM 1728 O O . SER B 1 94 ? 12.203 -5.402 18.125 1 65.5 94 SER B O 1
ATOM 1730 N N . GLY B 1 95 ? 11.391 -3.436 17.984 1 74.94 95 GLY B N 1
ATOM 1731 C CA . GLY B 1 95 ? 12.273 -3.068 16.891 1 74.94 95 GLY B CA 1
ATOM 1732 C C . GLY B 1 95 ? 11.969 -3.816 15.602 1 74.94 95 GLY B C 1
ATOM 1733 O O . GLY B 1 95 ? 12.688 -3.67 14.609 1 74.94 95 GLY B O 1
ATOM 1734 N N . VAL B 1 96 ? 11.102 -4.77 15.672 1 80.5 96 VAL B N 1
ATOM 1735 C CA . VAL B 1 96 ? 10.727 -5.543 14.484 1 80.5 96 VAL B CA 1
ATOM 1736 C C . VAL B 1 96 ? 9.656 -4.793 13.695 1 80.5 96 VAL B C 1
ATOM 1738 O O . VAL B 1 96 ? 8.664 -4.34 14.266 1 80.5 96 VAL B O 1
ATOM 1741 N N . ARG B 1 97 ? 9.961 -4.617 12.477 1 88.88 97 ARG B N 1
ATOM 1742 C CA . ARG B 1 97 ? 8.984 -3.963 11.617 1 88.88 97 ARG B CA 1
ATOM 1743 C C . ARG B 1 97 ? 7.742 -4.832 11.438 1 88.88 97 ARG B C 1
ATOM 1745 O O . ARG B 1 97 ? 7.848 -6.012 11.094 1 88.88 97 ARG B O 1
ATOM 1752 N N . PRO B 1 98 ? 6.629 -4.293 11.695 1 92.88 98 PRO B N 1
ATOM 1753 C CA . PRO B 1 98 ? 5.41 -5.066 11.453 1 92.88 98 PRO B CA 1
ATOM 1754 C C . PRO B 1 98 ? 5.168 -5.34 9.969 1 92.88 98 PRO B C 1
ATOM 1756 O O . PRO B 1 98 ? 5.125 -4.406 9.164 1 92.88 98 PRO B O 1
ATOM 1759 N N . ILE B 1 99 ? 5.039 -6.547 9.641 1 96.06 99 ILE B N 1
ATOM 1760 C CA . ILE B 1 99 ? 4.691 -6.973 8.289 1 96.06 99 ILE B CA 1
ATOM 1761 C C . ILE B 1 99 ? 3.934 -8.297 8.344 1 96.06 99 ILE B C 1
ATOM 1763 O O . ILE B 1 99 ? 4.285 -9.188 9.117 1 96.06 99 ILE B O 1
ATOM 1767 N N . GLU B 1 100 ? 2.867 -8.414 7.625 1 97.19 100 GLU B N 1
ATOM 1768 C CA . GLU B 1 100 ? 2.076 -9.641 7.582 1 97.19 100 GLU B CA 1
ATOM 1769 C C . GLU B 1 100 ? 1.391 -9.805 6.23 1 97.19 100 GLU B C 1
ATOM 1771 O O . GLU B 1 100 ? 1.236 -8.836 5.48 1 97.19 100 GLU B O 1
ATOM 1776 N N . VAL B 1 101 ? 1.01 -11.039 5.961 1 98.06 101 VAL B N 1
ATOM 1777 C CA . VAL B 1 101 ? 0.363 -11.398 4.703 1 98.06 101 VAL B CA 1
ATOM 1778 C C . VAL B 1 101 ? -1.089 -11.797 4.965 1 98.06 101 VAL B C 1
ATOM 1780 O O . VAL B 1 101 ? -1.368 -12.609 5.848 1 98.06 101 VAL B O 1
ATOM 1783 N N . PHE B 1 102 ? -2.016 -11.219 4.25 1 98 102 PHE B N 1
ATOM 1784 C CA . PHE B 1 102 ? -3.422 -11.602 4.199 1 98 102 PHE B CA 1
ATOM 1785 C C . PHE B 1 102 ? -3.846 -11.906 2.766 1 98 102 PHE B C 1
ATOM 1787 O O . PHE B 1 102 ? -3.385 -11.258 1.824 1 98 102 PHE B O 1
ATOM 1794 N N . MET B 1 103 ? -4.641 -12.898 2.643 1 98.44 103 MET B N 1
ATOM 1795 C CA . MET B 1 103 ? -5.152 -13.25 1.321 1 98.44 103 MET B CA 1
ATOM 1796 C C . MET B 1 103 ? -6.496 -12.578 1.062 1 98.44 103 MET B C 1
ATOM 1798 O O . MET B 1 103 ? -7.312 -12.438 1.977 1 98.44 103 MET B O 1
ATOM 1802 N N . CYS B 1 104 ? -6.707 -12.203 -0.188 1 97.69 104 CYS B N 1
ATOM 1803 C CA . CYS B 1 104 ? -7.934 -11.469 -0.457 1 97.69 104 CYS B CA 1
ATOM 1804 C C . CYS B 1 104 ? -8.312 -11.555 -1.93 1 97.69 104 CYS B C 1
ATOM 1806 O O . CYS B 1 104 ? -7.578 -12.141 -2.73 1 97.69 104 CYS B O 1
ATOM 1808 N N . SER B 1 105 ? -9.523 -11.148 -2.262 1 96.5 105 SER B N 1
ATOM 1809 C CA . SER B 1 105 ? -10.016 -10.781 -3.588 1 96.5 105 SER B CA 1
ATOM 1810 C C . SER B 1 105 ? -10.547 -9.352 -3.604 1 96.5 105 SER B C 1
ATOM 1812 O O . SER B 1 105 ? -11.617 -9.078 -3.051 1 96.5 105 SER B O 1
ATOM 1814 N N . VAL B 1 106 ? -9.781 -8.523 -4.23 1 94.25 106 VAL B N 1
ATOM 1815 C CA . VAL B 1 106 ? -10.188 -7.129 -4.289 1 94.25 106 VAL B CA 1
ATOM 1816 C C . VAL B 1 106 ? -11.469 -7 -5.105 1 94.25 106 VAL B C 1
ATOM 1818 O O . VAL B 1 106 ? -12.398 -6.285 -4.711 1 94.25 106 VAL B O 1
ATOM 1821 N N . VAL B 1 107 ? -11.539 -7.738 -6.207 1 92 107 VAL B N 1
ATOM 1822 C CA . VAL B 1 107 ? -12.688 -7.633 -7.105 1 92 107 VAL B CA 1
ATOM 1823 C C . VAL B 1 107 ? -13.938 -8.148 -6.406 1 92 107 VAL B C 1
ATOM 1825 O O . VAL B 1 107 ? -15.031 -7.602 -6.586 1 92 107 VAL B O 1
ATOM 1828 N N . ARG B 1 108 ? -13.742 -9.125 -5.477 1 93.88 108 ARG B N 1
ATOM 1829 C CA . ARG B 1 108 ? -14.883 -9.672 -4.762 1 93.88 108 ARG B CA 1
ATOM 1830 C C . ARG B 1 108 ? -15.047 -9.016 -3.393 1 93.88 108 ARG B C 1
ATOM 1832 O O . ARG B 1 108 ? -15.914 -9.414 -2.607 1 93.88 108 ARG B O 1
ATOM 1839 N N . ARG B 1 109 ? -14.203 -8.125 -3.037 1 91.5 109 ARG B N 1
ATOM 1840 C CA . ARG B 1 109 ? -14.25 -7.379 -1.782 1 91.5 109 ARG B CA 1
ATOM 1841 C C . ARG B 1 109 ? -14.156 -8.32 -0.584 1 91.5 109 ARG B C 1
ATOM 1843 O O . ARG B 1 109 ? -14.938 -8.195 0.365 1 91.5 109 ARG B O 1
ATOM 1850 N N . MET B 1 110 ? -13.211 -9.25 -0.659 1 93.94 110 MET B N 1
ATOM 1851 C CA . MET B 1 110 ? -13.047 -10.242 0.397 1 93.94 110 MET B CA 1
ATOM 1852 C C . MET B 1 110 ? -11.617 -10.234 0.937 1 93.94 110 MET B C 1
ATOM 1854 O O . MET B 1 110 ? -10.664 -10.117 0.17 1 93.94 110 MET B O 1
ATOM 1858 N N . GLY B 1 111 ? -11.5 -10.273 2.332 1 94.38 111 GLY B N 1
ATOM 1859 C CA . GLY B 1 111 ? -10.234 -10.586 2.965 1 94.38 111 GLY B CA 1
ATOM 1860 C C . GLY B 1 111 ? -9.422 -9.359 3.326 1 94.38 111 GLY B C 1
ATOM 1861 O O . GLY B 1 111 ? -8.727 -9.344 4.344 1 94.38 111 GLY B O 1
ATOM 1862 N N . TYR B 1 112 ? -9.469 -8.273 2.543 1 93.75 112 TYR B N 1
ATOM 1863 C CA . TYR B 1 112 ? -8.594 -7.133 2.781 1 93.75 112 TYR B CA 1
ATOM 1864 C C . TYR B 1 112 ? -9.047 -6.344 4.004 1 93.75 112 TYR B C 1
ATOM 1866 O O . TYR B 1 112 ? -8.25 -5.645 4.633 1 93.75 112 TYR B O 1
ATOM 1874 N N . LYS B 1 113 ? -10.32 -6.516 4.41 1 92.56 113 LYS B N 1
ATOM 1875 C CA . LYS B 1 113 ? -10.781 -5.879 5.641 1 92.56 113 LYS B CA 1
ATOM 1876 C C . LYS B 1 113 ? -9.977 -6.355 6.844 1 92.56 113 LYS B C 1
ATOM 1878 O O . LYS B 1 113 ? -9.586 -5.551 7.691 1 92.56 113 LYS B O 1
ATOM 1883 N N . ASP B 1 114 ? -9.766 -7.664 6.934 1 94.81 114 ASP B N 1
ATOM 1884 C CA . ASP B 1 114 ? -8.969 -8.227 8.023 1 94.81 114 ASP B CA 1
ATOM 1885 C C . ASP B 1 114 ? -7.547 -7.672 8 1 94.81 114 ASP B C 1
ATOM 1887 O O . ASP B 1 114 ? -6.961 -7.422 9.055 1 94.81 114 ASP B O 1
ATOM 1891 N N . GLY B 1 115 ? -7.012 -7.512 6.848 1 95.88 115 GLY B N 1
ATOM 1892 C CA . GLY B 1 115 ? -5.695 -6.91 6.715 1 95.88 115 GLY B CA 1
ATOM 1893 C C . GLY B 1 115 ? -5.629 -5.492 7.246 1 95.88 115 GLY B C 1
ATOM 1894 O O . GLY B 1 115 ? -4.703 -5.137 7.973 1 95.88 115 GLY B O 1
ATOM 1895 N N . PHE B 1 116 ? -6.676 -4.719 6.965 1 93.62 116 PHE B N 1
ATOM 1896 C CA . PHE B 1 116 ? -6.711 -3.332 7.414 1 93.62 116 PHE B CA 1
ATOM 1897 C C . PHE B 1 116 ? -6.949 -3.254 8.914 1 93.62 116 PHE B C 1
ATOM 1899 O O . PHE B 1 116 ? -6.43 -2.357 9.586 1 93.62 116 PHE B O 1
ATOM 1906 N N . LEU B 1 117 ? -7.738 -4.176 9.383 1 93.62 117 LEU B N 1
ATOM 1907 C CA . LEU B 1 117 ? -7.91 -4.234 10.828 1 93.62 117 LEU B CA 1
ATOM 1908 C C . LEU B 1 117 ? -6.578 -4.516 11.523 1 93.62 117 LEU B C 1
ATOM 1910 O O . LEU B 1 117 ? -6.242 -3.867 12.516 1 93.62 117 LEU B O 1
ATOM 1914 N N . TRP B 1 118 ? -5.855 -5.438 11.023 1 95.56 118 TRP B N 1
ATOM 1915 C CA . TRP B 1 118 ? -4.523 -5.746 11.539 1 95.56 118 TRP B CA 1
ATOM 1916 C C . TRP B 1 118 ? -3.617 -4.52 11.469 1 95.56 118 TRP B C 1
ATOM 1918 O O . TRP B 1 118 ? -2.99 -4.145 12.461 1 95.56 118 TRP B O 1
ATOM 1928 N N . LEU B 1 119 ? -3.592 -3.863 10.328 1 94.25 119 LEU B N 1
ATOM 1929 C CA . LEU B 1 119 ? -2.744 -2.699 10.102 1 94.25 119 LEU B CA 1
ATOM 1930 C C . LEU B 1 119 ? -3.117 -1.558 11.039 1 94.25 119 LEU B C 1
ATOM 1932 O O . LEU B 1 119 ? -2.242 -0.834 11.523 1 94.25 119 LEU B O 1
ATOM 1936 N N . SER B 1 120 ? -4.402 -1.438 11.289 1 92.56 120 SER B N 1
ATOM 1937 C CA . SER B 1 120 ? -4.895 -0.328 12.094 1 92.56 120 SER B CA 1
ATOM 1938 C C . SER B 1 120 ? -4.289 -0.353 13.492 1 92.56 120 SER B C 1
ATOM 1940 O O . SER B 1 120 ? -4.184 0.687 14.148 1 92.56 120 SER B O 1
ATOM 1942 N N . GLN B 1 121 ? -3.885 -1.515 13.945 1 91.62 121 GLN B N 1
ATOM 1943 C CA . GLN B 1 121 ? -3.303 -1.652 15.273 1 91.62 121 GLN B CA 1
ATOM 1944 C C . GLN B 1 121 ? -1.943 -0.961 15.359 1 91.62 121 GLN B C 1
ATOM 1946 O O . GLN B 1 121 ? -1.441 -0.691 16.453 1 91.62 121 GLN B O 1
ATOM 1951 N N . PHE B 1 122 ? -1.392 -0.718 14.195 1 89.38 122 PHE B N 1
ATOM 1952 C CA . PHE B 1 122 ? -0.053 -0.142 14.156 1 89.38 122 PHE B CA 1
ATOM 1953 C C . PHE B 1 122 ? -0.106 1.325 13.742 1 89.38 122 PHE B C 1
ATOM 1955 O O . PHE B 1 122 ? 0.934 1.968 13.578 1 89.38 122 PHE B O 1
ATOM 1962 N N . LEU B 1 123 ? -1.311 1.716 13.492 1 83.69 123 LEU B N 1
ATOM 1963 C CA . LEU B 1 123 ? -1.509 3.102 13.086 1 83.69 123 LEU B CA 1
ATOM 1964 C C . LEU B 1 123 ? -1.875 3.975 14.281 1 83.69 123 LEU B C 1
ATOM 1966 O O . LEU B 1 123 ? -2.512 3.504 15.227 1 83.69 123 LEU B O 1
ATOM 1970 N N . THR B 1 124 ? -1.118 4.988 14.625 1 68.44 124 THR B N 1
ATOM 1971 C CA . THR B 1 124 ? -1.422 5.871 15.75 1 68.44 124 THR B CA 1
ATOM 1972 C C . THR B 1 124 ? -2.49 6.891 15.359 1 68.44 124 THR B C 1
ATOM 1974 O O . THR B 1 124 ? -2.633 7.227 14.18 1 68.44 124 THR B O 1
#

InterPro domains:
  IPR006687 Small GTPase superfamily, SAR1-type [PTHR45684] (1-123)
  IPR006689 Small GTPase superfamily, ARF/SAR type [PF00025] (1-121)
  IPR006689 Small GTPase superfamily, ARF/SAR type [PR00328] (9-34)
  IPR006689 Small GTPase superfamily, ARF/SAR type [PR00328] (54-75)
  IPR006689 Small GTPase superfamily, ARF/SAR type [PR00328] (97-121)
  IPR006689 Small GTPase superfamily, ARF/SAR type [SM00178] (1-123)
  IPR027417 P-loop containing nucleoside triphosphate hydrolase [G3DSA:3.40.50.300] (1-124)
  IPR027417 P-loop containing nucleoside triphosphate hydrolase [SSF52540] (1-123)

pLDDT: mean 84.07, std 18.52, range [30.92, 98.44]

Solvent-accessible surface area (backbone atoms only — not comparable to full-atom values): 13848 Å² total; per-residue (Å²): 130,84,70,69,60,59,64,55,54,55,57,60,66,55,62,78,66,56,30,40,53,29,37,36,42,29,30,47,29,60,47,66,88,29,34,63,59,38,25,53,52,49,49,54,52,64,68,30,78,85,40,55,79,36,32,37,39,34,32,37,28,47,59,85,40,92,72,30,53,50,68,69,56,49,26,56,56,52,68,49,78,82,49,57,50,88,84,53,71,77,51,90,78,64,79,63,57,45,31,47,78,35,56,18,16,69,85,74,71,35,47,56,64,60,45,48,56,52,50,38,63,66,45,132,132,82,69,70,58,56,63,53,54,54,56,60,66,55,61,77,66,55,31,39,50,30,38,36,42,30,31,47,29,60,47,67,89,30,34,65,58,39,24,54,52,49,49,55,52,64,67,30,78,85,39,56,80,36,32,38,39,34,34,37,27,46,58,85,42,91,72,30,53,49,68,68,56,49,27,56,56,52,68,49,78,83,51,56,50,88,84,52,72,77,50,92,79,64,79,63,54,46,31,46,78,35,56,18,17,69,86,74,71,37,47,56,63,62,44,47,55,53,52,37,63,66,46,130

Organism: Thalassiosira oceanica (NCBI:txid159749)

Foldseek 3Di:
DPVVPVVVVVVVPCPVPQPAQAEEAEDAQQPLVCLLVSLVVVVVVCPDPSCVQHAYEYEHEDVVDPRGHDQVRSCVSNVNPPACDLPHADDVPPSDHHYGYWYAYVVVPGTVVSSVVSSVRSGD/DPVVVVVVVVVVPCPVPQPAQAEEAEDAQQPLVCLLVSLVVVVVVCPDPSCVQHAYEYEHEDVVDPRGHDQVRSCVSNVNPPACDLPHADDPPPSDHHYDYWYAYVVVPGTVVSSVVSSVRSGD